Protein AF-A0A3P6GQ29-F1 (afdb_monomer_lite)

Organism: Brassica oleracea (NCBI:txid3712)

Sequence (343 aa):
MLSSRQNGPIQAPEDPETREIVERTAALVGTHGLLMERRLLAVNVNDERYDFLRSREDHPYYDFYRRKVVEHELTPDDEPSGDLLLFTCPPQGITRKEFGALKLTAQFVARYGMSFWRDLIHCVTMNPNPLFEFVKTSDINFSLLLRLVDAYEMALEPYKKSCLHRTNPKETVLEGFFYLVQGEKHSEEVGVQLATIDLHAFVSGLDFIASREVGQLLPPGVLSTQMRSGALPPSDEDDDDDDDDDDDATLEVHHPSPEEHQYYPLTYPQGITPKQLGIIKLTALFLVRYSWGFWVGLHTRLILKPHLPFGFLYSPDRSYHLLFQLAYQCVCGSNACPRSFAA

Foldseek 3Di:
DDPDPDPDPQDQDPDPVLNVLLLVQLLLCLVLHCLSLVQCCVVCVPPVSNVLSVCCPPDSNVVVSVVSNVVNNDDPVPPDVCLQALFAADDPPDALLLSLVLLVLLLCCLQVPPVSLVVVVVVCVVPPDPSVPLSDSPDPCVSSSSLSNVLLNVLLDFDDPVVVPDDPPLPVLLVLLVPLLVDPPPDPDDDPPAQLSQPQSLVQLSSQSSCVVSPHPDRGHGSVVSNPPPDDDPDDDDDDDDDPPPPPVPPPPPDDDPVCVVVVPQDADPPDGSSLLSSLLSVLSCCRHVNPSNVVSVVVVCVVPVPRSVCLVVDPDCSSVVSSQVSNCSSNPNDDGRDPPDD

pLDDT: mean 71.52, std 18.65, range [29.89, 93.38]

InterPro domains:
  IPR000061 SWAP/Surp [PF01805] (19-71)
  IPR000061 SWAP/Surp [PF01805] (102-152)
  IPR000061 SWAP/Surp [PF01805] (277-325)
  IPR000061 SWAP/Surp [PS50128] (21-65)
  IPR000061 SWAP/Surp [PS50128] (101-145)
  IPR000061 SWAP/Surp [PS50128] (279-324)
  IPR000061 SWAP/Surp [SM00648] (19-74)
  IPR000061 SWAP/Surp [SM00648] (99-154)
  IPR035967 SWAP/Surp superfamily [G3DSA:1.10.10.790] (3-75)
  IPR035967 SWAP/Surp superfamily [G3DSA:1.10.10.790] (94-153)
  IPR035967 SWAP/Surp superfamily [G3DSA:1.10.10.790] (272-329)
  IPR035967 SWAP/Surp superfamily [SSF109905] (11-72)
  IPR035967 SWAP/Surp superfamily [SSF109905] (85-152)
  IPR035967 SWAP/Surp superfamily [SSF109905] (260-326)
  IPR045146 Splicing factor 3A subunit 1 [PTHR15316] (76-225)

Secondary structure (DSSP, 8-state):
-------PPP---SSHHHHHHHHHHHHHHHHH-HHHHHHHHHHTTT-GGGHHHH-TTT-TTHHHHHHHHHHHSPPTTSS-SGGG-TTTSPPTT--HHHHHHHHHHHHHHHHHTHHHHHHHHHHHHHS--GGGGGGSTTSTTHHHHHHHHHHHHHHHS---GGGGGS---HHHHHHHHHHHHH-------SS--SSTTTTHHHHHHHHHHHHHHTT--SPPPPHHHHHH--------------------------PPPTTGGGG----PPTT--HHHHHHHHHHHHHHHHHHHHHHHHHHHHHHH-TTSS-GGGG-S-HHHHHHHHHHHHHHH-SS-PPP----

Radius of gyration: 24.23 Å; chains: 1; bounding box: 69×50×70 Å

Structure (mmCIF, N/CA/C/O backbone):
data_AF-A0A3P6GQ29-F1
#
_entry.id   AF-A0A3P6GQ29-F1
#
loop_
_atom_site.group_PDB
_atom_site.id
_atom_site.type_symbol
_atom_site.label_atom_id
_atom_site.label_alt_id
_atom_site.label_comp_id
_atom_site.label_asym_id
_atom_site.label_entity_id
_atom_site.label_seq_id
_atom_site.pdbx_PDB_ins_code
_atom_site.Cartn_x
_atom_site.Cartn_y
_atom_site.Cartn_z
_atom_site.occupancy
_atom_site.B_iso_or_equiv
_atom_site.auth_seq_id
_atom_site.auth_comp_id
_atom_site.auth_asym_id
_atom_site.auth_atom_id
_atom_site.pdbx_PDB_model_num
ATOM 1 N N . MET A 1 1 ? -11.112 -20.388 -31.941 1.00 32.12 1 MET A N 1
ATOM 2 C CA . MET A 1 1 ? -10.133 -20.169 -33.024 1.00 32.12 1 MET A CA 1
ATOM 3 C C . MET A 1 1 ? -8.931 -19.501 -32.385 1.00 32.12 1 MET A C 1
ATOM 5 O O . MET A 1 1 ? -9.032 -18.350 -31.991 1.00 32.12 1 MET A O 1
ATOM 9 N N . LEU A 1 2 ? -7.879 -20.278 -32.122 1.00 35.62 2 LEU A N 1
ATOM 10 C CA . LEU A 1 2 ? -6.634 -19.800 -31.520 1.00 35.62 2 LEU A CA 1
ATOM 11 C C . LEU A 1 2 ? -5.907 -18.965 -32.577 1.00 35.62 2 LEU A C 1
ATOM 13 O O . LEU A 1 2 ? -5.557 -19.504 -33.625 1.00 35.62 2 LEU A O 1
ATOM 17 N N . SER A 1 3 ? -5.744 -17.663 -32.336 1.00 36.19 3 SER A N 1
ATOM 18 C CA . SER A 1 3 ? -4.961 -16.800 -33.221 1.00 36.19 3 SER A CA 1
ATOM 19 C C . SER A 1 3 ? -3.497 -17.218 -33.132 1.00 36.19 3 SER A C 1
ATOM 21 O O . SER A 1 3 ? -2.862 -17.114 -32.082 1.00 36.19 3 SER A O 1
ATOM 23 N N . SER A 1 4 ? -2.997 -17.780 -34.227 1.00 42.28 4 SER A N 1
ATOM 24 C CA . SER A 1 4 ? -1.607 -18.161 -34.415 1.00 42.28 4 SER A CA 1
ATOM 25 C C . SER A 1 4 ? -0.737 -16.904 -34.381 1.00 42.28 4 SER A C 1
ATOM 27 O O . SER A 1 4 ? -0.684 -16.170 -35.366 1.00 42.28 4 SER A O 1
ATOM 29 N N . ARG A 1 5 ? -0.038 -16.650 -33.266 1.00 51.41 5 ARG A N 1
ATOM 30 C CA . ARG A 1 5 ? 1.093 -15.711 -33.268 1.00 51.41 5 ARG A CA 1
ATOM 31 C C . ARG A 1 5 ? 2.112 -16.235 -34.278 1.00 51.41 5 ARG A C 1
ATOM 33 O O . ARG A 1 5 ? 2.649 -17.330 -34.114 1.00 51.41 5 ARG A O 1
ATOM 40 N N . GLN A 1 6 ? 2.300 -15.497 -35.366 1.00 46.38 6 GLN A N 1
ATOM 41 C CA . GLN A 1 6 ? 3.318 -15.793 -36.361 1.00 46.38 6 GLN A CA 1
ATOM 42 C C . GLN A 1 6 ? 4.690 -15.692 -35.685 1.00 46.38 6 GLN A C 1
ATOM 44 O O . GLN A 1 6 ? 5.039 -14.650 -35.142 1.00 46.38 6 GLN A O 1
ATOM 49 N N . ASN A 1 7 ? 5.467 -16.775 -35.734 1.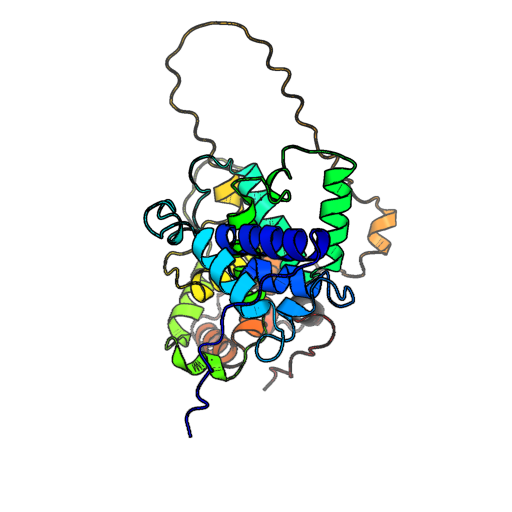00 48.09 7 ASN A N 1
ATOM 50 C CA . ASN A 1 7 ? 6.889 -16.793 -35.386 1.00 48.09 7 ASN A CA 1
ATOM 51 C C . ASN A 1 7 ? 7.692 -16.032 -36.460 1.00 48.09 7 ASN A C 1
ATOM 53 O O . ASN A 1 7 ? 8.431 -16.636 -37.236 1.00 48.09 7 ASN A O 1
ATOM 57 N N . GLY A 1 8 ? 7.492 -14.718 -36.561 1.00 55.88 8 GLY A N 1
ATOM 58 C CA . GLY A 1 8 ? 8.395 -13.827 -37.288 1.00 55.88 8 GLY A CA 1
ATOM 59 C C . GLY A 1 8 ? 9.691 -13.599 -36.496 1.00 55.88 8 GLY A C 1
ATOM 60 O O . GLY A 1 8 ? 9.728 -13.860 -35.289 1.00 55.88 8 GLY A O 1
ATOM 61 N N . PRO A 1 9 ? 10.779 -13.138 -37.139 1.00 66.12 9 PRO A N 1
ATOM 62 C CA . PRO A 1 9 ? 11.973 -12.717 -36.416 1.00 66.12 9 PRO A CA 1
ATOM 63 C C . PRO A 1 9 ? 11.608 -11.580 -35.456 1.00 66.12 9 PRO A C 1
ATOM 65 O O . PRO A 1 9 ? 10.974 -10.607 -35.853 1.00 66.12 9 PRO A O 1
ATOM 68 N N . ILE A 1 10 ? 12.000 -11.716 -34.186 1.00 76.88 10 ILE A N 1
ATOM 69 C CA . ILE A 1 10 ? 11.788 -10.665 -33.186 1.00 76.88 10 ILE A CA 1
ATOM 70 C C . ILE A 1 10 ? 12.516 -9.404 -33.645 1.00 76.88 10 ILE A C 1
ATOM 72 O O . ILE A 1 10 ? 13.741 -9.413 -33.787 1.00 76.88 10 ILE A O 1
ATOM 76 N N . GLN A 1 11 ? 11.756 -8.336 -33.863 1.00 81.38 11 GLN A N 1
ATOM 77 C CA . GLN A 1 11 ? 12.271 -7.072 -34.361 1.00 81.38 11 GLN A CA 1
ATOM 78 C C . GLN A 1 11 ? 12.832 -6.243 -33.203 1.00 81.38 11 GLN A C 1
ATOM 80 O O . GLN A 1 11 ? 12.098 -5.811 -32.316 1.00 81.38 11 GLN A O 1
ATOM 85 N N . ALA A 1 12 ? 14.146 -6.024 -33.215 1.00 85.31 12 ALA A N 1
ATOM 86 C CA . ALA A 1 12 ? 14.779 -5.042 -32.345 1.00 85.31 12 ALA A CA 1
ATOM 87 C C . ALA A 1 12 ? 14.593 -3.631 -32.936 1.00 85.31 12 ALA A C 1
ATOM 89 O O . ALA A 1 12 ? 14.589 -3.501 -34.165 1.00 85.31 12 ALA A O 1
ATOM 90 N N . PRO A 1 13 ? 14.474 -2.580 -32.106 1.00 88.56 13 PRO A N 1
ATOM 91 C CA . PRO A 1 13 ? 14.487 -1.210 -32.605 1.00 88.56 13 PRO A CA 1
ATOM 92 C C . PRO A 1 13 ? 15.807 -0.920 -33.333 1.00 88.56 13 PRO A C 1
ATOM 94 O O . PRO A 1 13 ? 16.884 -1.241 -32.824 1.00 88.56 13 PRO A O 1
ATOM 97 N N . GLU A 1 14 ? 15.720 -0.342 -34.532 1.00 87.19 14 GLU A N 1
ATOM 98 C CA . GLU A 1 14 ? 16.895 0.068 -35.320 1.00 87.19 14 GLU A CA 1
ATOM 99 C C . GLU A 1 14 ? 17.521 1.353 -34.768 1.00 87.19 14 GLU A C 1
ATOM 101 O O . GLU A 1 14 ? 18.740 1.521 -34.799 1.00 87.19 14 GLU A O 1
ATOM 106 N N . ASP A 1 15 ? 16.678 2.235 -34.233 1.00 89.50 15 ASP A N 1
ATOM 107 C CA . ASP A 1 15 ? 17.089 3.463 -33.572 1.00 89.50 15 ASP A CA 1
ATOM 108 C C . ASP A 1 15 ? 17.767 3.157 -32.217 1.00 89.50 15 ASP A C 1
ATOM 110 O O . ASP A 1 15 ? 17.143 2.522 -31.356 1.00 89.50 15 ASP A O 1
ATOM 114 N N . PRO A 1 16 ? 19.025 3.594 -32.000 1.00 89.38 16 PRO A N 1
ATOM 115 C CA . PRO A 1 16 ? 19.763 3.308 -30.773 1.00 89.38 16 PRO A CA 1
ATOM 116 C C . PRO A 1 16 ? 19.099 3.852 -29.505 1.00 89.38 16 PRO A C 1
ATOM 118 O O . PRO A 1 16 ? 19.133 3.174 -28.480 1.00 89.38 16 PRO A O 1
ATOM 121 N N . GLU A 1 17 ? 18.480 5.036 -29.563 1.00 88.56 17 GLU A N 1
ATOM 122 C CA . GLU A 1 17 ? 17.822 5.650 -28.400 1.00 88.56 17 GLU A CA 1
ATOM 123 C C . GLU A 1 17 ? 16.582 4.842 -27.994 1.00 88.56 17 GLU A C 1
ATOM 125 O O . GLU A 1 17 ? 16.424 4.452 -26.837 1.00 88.56 17 GLU A O 1
ATOM 130 N N . THR A 1 18 ? 15.735 4.496 -28.962 1.00 90.00 18 THR A N 1
ATOM 131 C CA . THR A 1 18 ? 14.556 3.649 -28.748 1.00 90.00 18 THR A CA 1
ATOM 132 C C . THR A 1 18 ? 14.952 2.268 -28.235 1.00 90.00 18 THR A C 1
ATOM 134 O O . THR A 1 18 ? 14.321 1.732 -27.322 1.00 90.00 18 THR A O 1
ATOM 137 N N . ARG A 1 19 ? 16.021 1.685 -28.789 1.00 91.69 19 ARG A N 1
ATOM 138 C CA . ARG A 1 19 ? 16.557 0.405 -28.324 1.00 91.69 19 ARG A CA 1
ATOM 139 C C . ARG A 1 19 ? 17.008 0.477 -26.872 1.00 91.69 19 ARG A C 1
ATOM 141 O O . ARG A 1 19 ? 16.646 -0.399 -26.090 1.00 91.69 19 ARG A O 1
ATOM 148 N N . GLU A 1 20 ? 17.753 1.514 -26.516 1.00 93.00 20 GLU A N 1
ATOM 149 C CA . GLU A 1 20 ? 18.223 1.729 -25.154 1.00 93.00 20 GLU A CA 1
ATOM 150 C C . GLU A 1 20 ? 17.057 1.897 -24.171 1.00 93.00 20 GLU A C 1
ATOM 152 O O . GLU A 1 20 ? 17.075 1.305 -23.093 1.00 93.00 20 GLU A O 1
ATOM 157 N N . ILE A 1 21 ? 16.011 2.640 -24.543 1.00 91.75 21 ILE A N 1
ATOM 158 C CA . ILE A 1 21 ? 14.810 2.795 -23.710 1.00 91.75 21 ILE A CA 1
ATOM 159 C C . ILE A 1 21 ? 14.135 1.443 -23.479 1.00 91.75 21 ILE A C 1
ATOM 161 O O . ILE A 1 21 ? 13.800 1.115 -22.338 1.00 91.75 21 ILE A O 1
ATOM 165 N N . VAL A 1 22 ? 13.966 0.636 -24.528 1.00 93.00 22 VAL A N 1
ATOM 166 C CA . VAL A 1 22 ? 13.358 -0.695 -24.413 1.00 93.00 22 VAL A CA 1
ATOM 167 C C . VAL A 1 22 ? 14.208 -1.619 -23.536 1.00 93.00 22 VAL A C 1
ATOM 169 O O . VAL A 1 22 ? 13.662 -2.287 -22.659 1.00 93.00 22 VAL A O 1
ATOM 172 N N . GLU A 1 23 ? 15.530 -1.636 -23.722 1.00 93.12 23 GLU A N 1
ATOM 173 C CA . GLU A 1 23 ? 16.454 -2.476 -22.947 1.00 93.12 23 GLU A CA 1
ATOM 174 C C . GLU A 1 23 ? 16.534 -2.041 -21.473 1.00 93.12 23 GLU A C 1
ATOM 176 O O . GLU A 1 23 ? 16.402 -2.884 -20.587 1.00 93.12 23 GLU A O 1
ATOM 181 N N . ARG A 1 24 ? 16.647 -0.738 -21.173 1.00 90.88 24 ARG A N 1
ATOM 182 C CA . ARG A 1 24 ? 16.627 -0.230 -19.786 1.00 90.88 24 ARG A CA 1
ATOM 183 C C . ARG A 1 24 ? 15.298 -0.511 -19.092 1.00 90.88 24 ARG A C 1
ATOM 185 O O . ARG A 1 24 ? 15.280 -0.898 -17.926 1.00 90.88 24 ARG A O 1
ATOM 192 N N . THR A 1 25 ? 14.184 -0.341 -19.806 1.00 92.19 25 THR A N 1
ATOM 193 C CA . THR A 1 25 ? 12.852 -0.674 -19.281 1.00 92.19 25 THR A CA 1
ATOM 194 C C . THR A 1 25 ? 12.759 -2.169 -18.986 1.00 92.19 25 THR A C 1
ATOM 196 O O . THR A 1 25 ? 12.250 -2.558 -17.938 1.00 92.19 25 THR A O 1
ATOM 199 N N . ALA A 1 26 ? 13.274 -3.015 -19.881 1.00 92.44 26 ALA A N 1
ATOM 200 C CA . ALA A 1 26 ? 13.295 -4.456 -19.680 1.00 92.44 26 ALA A CA 1
ATOM 201 C C . ALA A 1 26 ? 14.143 -4.862 -18.471 1.00 92.44 26 ALA A C 1
ATOM 203 O O . ALA A 1 26 ? 13.698 -5.699 -17.694 1.00 92.44 26 ALA A O 1
ATOM 204 N N . ALA A 1 27 ? 15.301 -4.230 -18.268 1.00 90.00 27 ALA A N 1
ATOM 205 C CA . ALA A 1 27 ? 16.141 -4.466 -17.099 1.00 90.00 27 ALA A CA 1
ATOM 206 C C . ALA A 1 27 ? 15.416 -4.100 -15.795 1.00 90.00 27 ALA A C 1
ATOM 208 O O . ALA A 1 27 ? 15.340 -4.919 -14.887 1.00 90.00 27 ALA A O 1
ATOM 209 N N . LEU A 1 28 ? 14.797 -2.915 -15.723 1.00 87.50 28 LEU A N 1
ATOM 210 C CA . LEU A 1 28 ? 14.035 -2.496 -14.539 1.00 87.50 28 LEU A CA 1
ATOM 211 C C . LEU A 1 28 ? 12.864 -3.439 -14.231 1.00 87.50 28 LEU A C 1
ATOM 213 O O . LEU A 1 28 ? 12.591 -3.724 -13.066 1.00 87.50 28 LEU A O 1
ATOM 217 N N . VAL A 1 29 ? 12.160 -3.916 -15.260 1.00 89.44 29 VAL A N 1
ATOM 218 C CA . VAL A 1 29 ? 11.024 -4.832 -15.086 1.00 89.44 29 VAL A CA 1
ATOM 219 C C . VAL A 1 29 ? 11.473 -6.258 -14.774 1.00 89.44 29 VAL A C 1
ATOM 221 O O . VAL A 1 29 ? 10.807 -6.918 -13.986 1.00 89.44 29 VAL A O 1
ATOM 224 N N . GLY A 1 30 ? 12.598 -6.722 -15.319 1.00 86.06 30 GLY A N 1
ATOM 225 C CA . GLY A 1 30 ? 13.191 -8.009 -14.946 1.00 86.06 30 GLY A CA 1
ATOM 226 C C . GLY A 1 30 ? 13.626 -8.033 -13.479 1.00 86.06 30 GLY A C 1
ATOM 227 O O . GLY A 1 30 ? 13.309 -8.975 -12.761 1.00 86.06 30 GLY A O 1
ATOM 228 N N . THR A 1 31 ? 14.251 -6.951 -13.003 1.00 84.12 31 THR A N 1
ATOM 229 C CA . THR A 1 31 ? 14.734 -6.845 -11.616 1.00 84.12 31 THR A CA 1
ATOM 230 C C . THR A 1 31 ? 13.613 -6.631 -10.596 1.00 84.12 31 THR A C 1
ATOM 232 O O . THR A 1 31 ? 13.643 -7.211 -9.516 1.00 84.12 31 THR A O 1
ATOM 235 N N . HIS A 1 32 ? 12.625 -5.783 -10.900 1.00 81.00 32 HIS A N 1
ATOM 236 C CA . HIS A 1 32 ? 11.594 -5.372 -9.929 1.00 81.00 32 HIS A CA 1
ATOM 237 C C . HIS A 1 32 ? 10.197 -5.945 -10.225 1.00 81.00 32 HIS A C 1
ATOM 239 O O . HIS A 1 32 ? 9.212 -5.605 -9.562 1.00 81.00 32 HIS A O 1
ATOM 245 N N . GLY A 1 33 ? 10.094 -6.804 -11.237 1.00 83.06 33 GLY A N 1
ATOM 246 C CA . GLY A 1 33 ? 8.870 -7.474 -11.653 1.00 83.06 33 GLY A CA 1
ATOM 247 C C . GLY A 1 33 ? 7.862 -6.583 -12.389 1.00 83.06 33 GLY A C 1
ATOM 248 O O . GLY A 1 33 ? 8.041 -5.386 -12.622 1.00 83.06 33 GLY A O 1
ATOM 249 N N . LEU A 1 34 ? 6.716 -7.181 -12.724 1.00 80.31 34 LEU A N 1
ATOM 250 C CA . LEU A 1 34 ? 5.644 -6.547 -13.511 1.00 80.31 34 LEU A CA 1
ATOM 251 C C . LEU A 1 34 ? 4.991 -5.328 -12.831 1.00 80.31 34 LEU A C 1
ATOM 253 O O . LEU A 1 34 ? 4.301 -4.548 -13.492 1.00 80.31 34 LEU A O 1
ATOM 257 N N . LEU A 1 35 ? 5.194 -5.141 -11.522 1.00 75.31 35 LEU A N 1
ATOM 258 C CA . LEU A 1 35 ? 4.748 -3.938 -10.811 1.00 75.31 35 LEU A CA 1
ATOM 259 C C . LEU A 1 35 ? 5.465 -2.690 -11.333 1.00 75.31 35 LEU A C 1
ATOM 261 O O . LEU A 1 35 ? 4.831 -1.651 -11.533 1.00 75.31 35 LEU A O 1
ATOM 265 N N . MET A 1 36 ? 6.760 -2.813 -11.625 1.00 85.00 36 MET A N 1
ATOM 266 C CA . MET A 1 36 ? 7.537 -1.747 -12.245 1.00 85.00 36 MET A CA 1
ATOM 267 C C . MET A 1 36 ? 6.982 -1.389 -13.630 1.00 85.00 36 MET A C 1
ATOM 269 O O . MET A 1 36 ? 6.821 -0.211 -13.939 1.00 85.00 36 MET A O 1
ATOM 273 N N . GLU A 1 37 ? 6.586 -2.384 -14.431 1.00 86.25 37 GLU A N 1
ATOM 274 C CA . GLU A 1 37 ? 6.007 -2.165 -15.766 1.00 86.25 37 GLU A CA 1
ATOM 275 C C . GLU A 1 37 ? 4.744 -1.291 -15.700 1.00 86.25 37 GLU A C 1
ATOM 277 O O . GLU A 1 37 ? 4.608 -0.316 -16.443 1.00 86.25 37 GLU A O 1
ATOM 282 N N . ARG A 1 38 ? 3.832 -1.592 -14.763 1.00 82.50 38 ARG A N 1
ATOM 283 C CA . ARG A 1 38 ? 2.599 -0.811 -14.555 1.00 82.50 38 ARG A CA 1
ATOM 284 C C . ARG A 1 38 ? 2.889 0.632 -14.146 1.00 82.50 38 ARG A C 1
ATOM 286 O O . ARG A 1 38 ? 2.196 1.543 -14.597 1.00 82.50 38 ARG A O 1
ATOM 293 N N . ARG A 1 39 ? 3.901 0.852 -13.303 1.00 78.31 39 ARG A N 1
ATOM 294 C CA . ARG A 1 39 ? 4.284 2.198 -12.850 1.00 78.31 39 ARG A CA 1
ATOM 295 C C . ARG A 1 39 ? 4.955 3.000 -13.956 1.00 78.31 39 ARG A C 1
ATOM 297 O O . ARG A 1 39 ? 4.583 4.152 -14.155 1.00 78.31 39 ARG A O 1
ATOM 304 N N . LEU A 1 40 ? 5.864 2.390 -14.715 1.00 85.06 40 LEU A N 1
ATOM 305 C CA . LEU A 1 40 ? 6.479 3.020 -15.887 1.00 85.06 40 LEU A CA 1
ATOM 306 C C . LEU A 1 40 ? 5.416 3.447 -16.904 1.00 85.06 40 LEU A C 1
ATOM 308 O O . LEU A 1 40 ? 5.461 4.569 -17.398 1.00 85.06 40 LEU A O 1
ATOM 312 N N . LEU A 1 41 ? 4.408 2.604 -17.142 1.00 83.75 41 LEU A N 1
ATOM 313 C CA . LEU A 1 41 ? 3.248 2.946 -17.967 1.00 83.75 41 LEU A CA 1
ATOM 314 C C . LEU A 1 41 ? 2.459 4.150 -17.435 1.00 83.75 41 LEU A C 1
ATOM 316 O O . LEU A 1 41 ? 2.077 5.024 -18.210 1.00 83.75 41 LEU A O 1
ATOM 320 N N . ALA A 1 42 ? 2.209 4.202 -16.124 1.00 78.44 42 ALA A N 1
ATOM 321 C CA . ALA A 1 42 ? 1.444 5.283 -15.505 1.00 78.44 42 ALA A CA 1
ATOM 322 C C . ALA A 1 42 ? 2.190 6.629 -15.522 1.00 78.44 42 ALA A C 1
ATOM 324 O O . ALA A 1 42 ? 1.562 7.671 -15.706 1.00 78.44 42 ALA A O 1
ATOM 325 N N . VAL A 1 43 ? 3.517 6.619 -15.347 1.00 77.81 43 VAL A N 1
ATOM 326 C CA . VAL A 1 43 ? 4.360 7.828 -15.419 1.00 77.81 43 VAL A CA 1
ATOM 327 C C . VAL A 1 43 ? 4.465 8.339 -16.852 1.00 77.81 43 VAL A C 1
ATOM 329 O O . VAL A 1 43 ? 4.355 9.539 -17.092 1.00 77.81 43 VAL A O 1
ATOM 332 N N . ASN A 1 44 ? 4.647 7.425 -17.802 1.00 83.19 44 ASN A N 1
ATOM 333 C CA . ASN A 1 44 ? 4.994 7.744 -19.183 1.00 83.19 44 ASN A CA 1
ATOM 334 C C . ASN A 1 44 ? 3.788 7.651 -20.129 1.00 83.19 44 ASN A C 1
ATOM 336 O O . ASN A 1 44 ? 3.930 7.346 -21.312 1.00 83.19 44 ASN A O 1
ATOM 340 N N . VAL A 1 45 ? 2.581 7.923 -19.620 1.00 80.50 45 VAL A N 1
ATOM 341 C CA . VAL A 1 45 ? 1.324 7.780 -20.379 1.00 80.50 45 VAL A CA 1
ATOM 342 C C . VAL A 1 45 ? 1.292 8.617 -21.664 1.00 80.50 45 VAL A C 1
ATOM 344 O O . VAL A 1 45 ? 0.688 8.196 -22.645 1.00 80.50 45 VAL A O 1
ATOM 347 N N . ASN A 1 46 ? 1.977 9.765 -21.670 1.00 82.62 46 ASN A N 1
ATOM 348 C CA . ASN A 1 46 ? 2.053 10.683 -22.810 1.00 82.62 46 ASN A CA 1
ATOM 349 C C . ASN A 1 46 ? 3.387 10.596 -23.574 1.00 82.62 46 ASN A C 1
ATOM 351 O O . ASN A 1 46 ? 3.612 11.395 -24.478 1.00 82.62 46 ASN A O 1
ATOM 355 N N . ASP A 1 47 ? 4.292 9.692 -23.189 1.00 84.81 47 ASP A N 1
ATOM 356 C CA . ASP A 1 47 ? 5.594 9.539 -23.841 1.00 84.81 47 ASP A CA 1
ATOM 357 C C . ASP A 1 47 ? 5.523 8.394 -24.857 1.00 84.81 47 ASP A C 1
ATOM 359 O O . ASP A 1 47 ? 5.403 7.219 -24.491 1.00 84.81 47 ASP A O 1
ATOM 363 N N . GLU A 1 48 ? 5.578 8.751 -26.140 1.00 86.88 48 GLU A N 1
ATOM 364 C CA . GLU A 1 48 ? 5.492 7.825 -27.277 1.00 86.88 48 GLU A CA 1
ATOM 365 C C . GLU A 1 48 ? 6.610 6.775 -27.264 1.00 86.88 48 GLU A C 1
ATOM 367 O O . GLU A 1 48 ? 6.431 5.654 -27.739 1.00 86.88 48 GLU A O 1
ATOM 372 N N . ARG A 1 49 ? 7.745 7.075 -26.618 1.00 86.69 49 ARG A N 1
ATOM 373 C CA . ARG A 1 49 ? 8.863 6.130 -26.484 1.00 86.69 49 ARG A CA 1
ATOM 374 C C . ARG A 1 49 ? 8.485 4.897 -25.662 1.00 86.69 49 ARG A C 1
ATOM 376 O O . ARG A 1 49 ? 9.157 3.879 -25.768 1.00 86.69 49 ARG A O 1
ATOM 383 N N . TYR A 1 50 ? 7.398 4.964 -24.886 1.00 88.19 50 TYR A N 1
ATOM 384 C CA . TYR A 1 50 ? 6.846 3.860 -24.096 1.00 88.19 50 TYR A CA 1
ATOM 385 C C . TYR A 1 50 ? 5.589 3.225 -24.723 1.00 88.19 50 TYR A C 1
ATOM 387 O O . TYR A 1 50 ? 4.947 2.385 -24.085 1.00 88.19 50 TYR A O 1
ATOM 395 N N . ASP A 1 51 ? 5.233 3.562 -25.971 1.00 88.44 51 ASP A N 1
ATOM 396 C CA . ASP A 1 51 ? 4.088 2.974 -26.693 1.00 88.44 51 ASP A CA 1
ATOM 397 C C . ASP A 1 51 ? 4.158 1.440 -26.751 1.00 88.44 51 ASP A C 1
ATOM 399 O O . ASP A 1 51 ? 3.128 0.760 -26.680 1.00 88.44 51 ASP A O 1
ATOM 403 N N . PHE A 1 52 ? 5.375 0.882 -26.786 1.00 89.94 52 PHE A N 1
ATOM 404 C CA . PHE A 1 52 ? 5.610 -0.563 -26.788 1.00 89.94 52 PHE A CA 1
ATOM 405 C C . PHE A 1 52 ? 5.033 -1.284 -25.566 1.00 89.94 52 PHE A C 1
ATOM 407 O O . PHE A 1 52 ? 4.679 -2.455 -25.673 1.00 89.94 52 PHE A O 1
ATOM 414 N N . LEU A 1 53 ? 4.888 -0.606 -24.424 1.00 87.75 53 LEU A N 1
ATOM 415 C CA . LEU A 1 53 ? 4.260 -1.172 -23.228 1.00 87.75 53 LEU A CA 1
ATOM 416 C C . LEU A 1 53 ? 2.724 -1.125 -23.281 1.00 87.75 53 LEU A C 1
ATOM 418 O O . LEU A 1 53 ? 2.057 -1.939 -22.633 1.00 87.75 53 LEU A O 1
ATOM 422 N N . ARG A 1 54 ? 2.155 -0.167 -24.028 1.00 85.56 54 ARG A N 1
ATOM 423 C CA . ARG A 1 54 ? 0.701 0.044 -24.147 1.00 85.56 54 ARG A CA 1
ATOM 424 C C . ARG A 1 54 ? 0.083 -0.920 -25.154 1.00 85.56 54 ARG A C 1
ATOM 426 O O . ARG A 1 54 ? -0.920 -1.567 -24.856 1.00 85.56 54 ARG A O 1
ATOM 433 N N . SER A 1 55 ? 0.717 -1.060 -26.312 1.00 84.25 55 SER A N 1
ATOM 434 C CA . SER A 1 55 ? 0.206 -1.841 -27.442 1.00 84.25 55 SER A CA 1
ATOM 435 C C . SER A 1 55 ? 0.849 -3.229 -27.496 1.00 84.25 55 SER A C 1
ATOM 437 O O . SER A 1 55 ? 1.536 -3.578 -28.449 1.00 84.25 55 SER A O 1
ATOM 439 N N . ARG A 1 56 ? 0.625 -4.043 -26.454 1.00 83.25 56 ARG A N 1
ATOM 440 C CA . ARG A 1 56 ? 1.277 -5.360 -26.260 1.00 83.25 56 ARG A CA 1
ATOM 441 C C . ARG A 1 56 ? 1.055 -6.371 -27.389 1.00 83.25 56 ARG A C 1
ATOM 443 O O . ARG A 1 56 ? 1.803 -7.337 -27.509 1.00 83.25 56 ARG A O 1
ATOM 450 N N . GLU A 1 57 ? -0.025 -6.220 -28.145 1.00 78.00 57 GLU A N 1
ATOM 451 C CA . GLU A 1 57 ? -0.401 -7.160 -29.207 1.00 78.00 57 GLU A CA 1
ATOM 452 C C . GLU A 1 57 ? 0.032 -6.680 -30.595 1.00 78.00 57 GLU A C 1
ATOM 454 O O . GLU A 1 57 ? 0.309 -7.514 -31.452 1.00 78.00 57 GLU A O 1
ATOM 459 N N . ASP A 1 58 ? 0.168 -5.364 -30.779 1.00 80.88 58 ASP A N 1
ATOM 460 C CA . ASP A 1 58 ? 0.365 -4.743 -32.093 1.00 80.88 58 ASP A CA 1
ATOM 461 C C . ASP A 1 58 ? 1.739 -4.074 -32.254 1.00 80.88 58 ASP A C 1
ATOM 463 O O . ASP A 1 58 ? 2.155 -3.771 -33.372 1.00 80.88 58 ASP A O 1
ATOM 467 N N . HIS A 1 59 ? 2.463 -3.817 -31.158 1.00 86.75 59 HIS A N 1
ATOM 468 C CA . HIS A 1 59 ? 3.715 -3.073 -31.225 1.00 86.75 59 HIS A CA 1
ATOM 469 C C . HIS A 1 59 ? 4.901 -3.968 -31.624 1.00 86.75 59 HIS A C 1
ATOM 471 O O . HIS A 1 59 ? 5.179 -4.952 -30.929 1.00 86.75 59 HIS A O 1
ATOM 477 N N . PRO A 1 60 ? 5.691 -3.594 -32.653 1.00 87.69 60 PRO A N 1
ATOM 478 C CA . PRO A 1 60 ? 6.768 -4.434 -33.191 1.00 87.69 60 PRO A CA 1
ATOM 479 C C . PRO A 1 60 ? 7.864 -4.768 -32.167 1.00 87.69 60 PRO A C 1
ATOM 481 O O . PRO A 1 60 ? 8.512 -5.807 -32.263 1.00 87.69 60 PRO A O 1
ATOM 484 N N . TYR A 1 61 ? 8.061 -3.906 -31.164 1.00 91.12 61 TYR A N 1
ATOM 485 C CA . TYR A 1 61 ? 9.119 -4.064 -30.157 1.00 91.12 61 TYR A CA 1
ATOM 486 C C . TYR A 1 61 ? 8.676 -4.781 -28.875 1.00 91.12 61 TYR A C 1
ATOM 488 O O . TYR A 1 61 ? 9.527 -5.077 -28.038 1.00 91.12 61 TYR A O 1
ATOM 496 N N . TYR A 1 62 ? 7.382 -5.075 -28.682 1.00 90.31 62 TYR A N 1
ATOM 497 C CA . TYR A 1 62 ? 6.918 -5.674 -27.422 1.00 90.31 62 TYR A CA 1
ATOM 498 C C . TYR A 1 62 ? 7.480 -7.087 -27.204 1.00 90.31 62 TYR A C 1
ATOM 500 O O . TYR A 1 62 ? 7.874 -7.435 -26.092 1.00 90.31 62 TYR A O 1
ATOM 508 N N . ASP A 1 63 ? 7.592 -7.892 -28.263 1.00 89.75 63 ASP A N 1
ATOM 509 C CA . ASP A 1 63 ? 8.183 -9.230 -28.159 1.00 89.75 63 ASP A CA 1
ATOM 510 C C . ASP A 1 63 ? 9.709 -9.171 -27.906 1.00 89.75 63 ASP A C 1
ATOM 512 O O . ASP A 1 63 ? 10.252 -10.028 -27.202 1.00 89.75 63 ASP A O 1
ATOM 516 N N . PHE A 1 64 ? 10.404 -8.136 -28.405 1.00 92.06 64 PHE A N 1
ATOM 517 C CA . PHE A 1 64 ? 11.815 -7.872 -28.079 1.00 92.06 64 PHE A CA 1
ATOM 518 C C . PHE A 1 64 ? 11.984 -7.468 -26.613 1.00 92.06 64 PHE A C 1
ATOM 520 O O . PHE A 1 64 ? 12.792 -8.062 -25.900 1.00 92.06 64 PHE A O 1
ATOM 527 N N . TYR A 1 65 ? 11.163 -6.522 -26.154 1.00 93.38 65 TYR A N 1
ATOM 528 C CA . TYR A 1 65 ? 11.069 -6.116 -24.756 1.00 93.38 65 TYR A CA 1
ATOM 529 C C . TYR A 1 65 ? 10.845 -7.320 -23.830 1.00 93.38 65 TYR A C 1
ATOM 531 O O . TYR A 1 65 ? 11.622 -7.546 -22.908 1.00 93.38 65 TYR A O 1
ATOM 539 N N . ARG A 1 66 ? 9.835 -8.151 -24.117 1.00 91.25 66 ARG A N 1
ATOM 540 C CA . ARG A 1 66 ? 9.501 -9.353 -23.336 1.00 91.25 66 ARG A CA 1
ATOM 541 C C . ARG A 1 66 ? 10.662 -10.334 -23.224 1.00 91.25 66 ARG A C 1
ATOM 543 O O . ARG A 1 66 ? 10.884 -10.877 -22.149 1.00 91.25 66 ARG A O 1
ATOM 550 N N . ARG A 1 67 ? 11.400 -10.572 -24.313 1.00 91.69 67 ARG A N 1
ATOM 551 C CA . ARG A 1 67 ? 12.596 -11.425 -24.266 1.00 91.69 67 ARG A CA 1
ATOM 552 C C . ARG A 1 67 ? 13.650 -10.833 -23.334 1.00 91.69 67 ARG A C 1
ATOM 554 O O . ARG A 1 67 ? 14.211 -11.566 -22.532 1.00 91.69 67 ARG A O 1
ATOM 561 N N . LYS A 1 68 ? 13.894 -9.525 -23.430 1.00 91.44 68 LYS A N 1
ATOM 562 C CA . LYS A 1 68 ? 14.861 -8.835 -22.573 1.00 91.44 68 LYS A CA 1
ATOM 563 C C . LYS A 1 68 ? 14.458 -8.862 -21.102 1.00 91.44 68 LYS A C 1
ATOM 565 O O . LYS A 1 68 ? 15.326 -9.038 -20.264 1.00 91.44 68 LYS A O 1
ATOM 570 N N . VAL A 1 69 ? 13.165 -8.759 -20.790 1.00 91.19 69 VAL A N 1
ATOM 571 C CA . VAL A 1 69 ? 12.673 -8.922 -19.413 1.00 91.19 69 VAL A CA 1
ATOM 572 C C . VAL A 1 69 ? 13.088 -10.286 -18.874 1.00 91.19 69 VAL A C 1
ATOM 574 O O . VAL A 1 69 ? 13.727 -10.337 -17.837 1.00 91.19 69 VAL A O 1
ATOM 577 N N . VAL A 1 70 ? 12.845 -11.366 -19.623 1.00 89.19 70 VAL A N 1
ATOM 578 C CA . VAL A 1 70 ? 13.235 -12.732 -19.223 1.00 89.19 70 VAL A CA 1
ATOM 579 C C . VAL A 1 70 ? 14.756 -12.897 -19.088 1.00 89.19 70 VAL A C 1
ATOM 581 O O . VAL A 1 70 ? 15.213 -13.658 -18.247 1.00 89.19 70 VAL A O 1
ATOM 584 N N . GLU A 1 71 ? 15.561 -12.188 -19.889 1.00 88.94 71 GLU A N 1
ATOM 585 C CA . GLU A 1 71 ? 17.028 -12.182 -19.735 1.00 88.94 71 GLU A CA 1
ATOM 586 C C . GLU A 1 71 ? 17.491 -11.511 -18.428 1.00 88.94 71 GLU A C 1
ATOM 588 O O . GLU A 1 71 ? 18.563 -11.841 -17.926 1.00 88.94 71 GLU A O 1
ATOM 593 N N . HIS A 1 72 ? 16.706 -10.566 -17.902 1.00 83.62 72 HIS A N 1
ATOM 594 C CA . HIS A 1 72 ? 16.996 -9.813 -16.680 1.00 83.62 72 HIS A CA 1
ATOM 595 C C . HIS A 1 72 ? 16.208 -10.295 -15.453 1.00 83.62 72 HIS A C 1
ATOM 597 O O . HIS A 1 72 ? 16.484 -9.834 -14.348 1.00 83.62 72 HIS A O 1
ATOM 603 N N . GLU A 1 73 ? 15.234 -11.189 -15.627 1.00 82.19 73 GLU A N 1
ATOM 604 C CA . GLU A 1 73 ? 14.531 -11.842 -14.525 1.00 82.19 73 GLU A CA 1
ATOM 605 C C . GLU A 1 73 ? 15.541 -12.664 -13.721 1.00 82.19 73 GLU A C 1
ATOM 607 O O . GLU A 1 73 ? 16.148 -13.612 -14.223 1.00 82.19 73 GLU A O 1
ATOM 612 N N . LEU A 1 74 ? 15.731 -12.281 -12.459 1.00 64.31 74 LEU A N 1
ATOM 613 C CA . LEU A 1 74 ? 16.514 -13.070 -11.518 1.00 64.31 74 LEU A CA 1
ATOM 614 C C . LEU A 1 74 ? 15.837 -14.436 -11.351 1.00 64.31 74 LEU A C 1
ATOM 616 O O . LEU A 1 74 ? 14.614 -14.528 -11.205 1.00 64.31 74 LEU A O 1
ATOM 620 N N . THR A 1 75 ? 16.619 -15.514 -11.399 1.00 53.97 75 THR A N 1
ATOM 621 C CA . THR A 1 75 ? 16.090 -16.855 -11.152 1.00 53.97 75 THR A CA 1
ATOM 622 C C . THR A 1 75 ? 15.516 -16.934 -9.733 1.00 53.97 75 THR A C 1
ATOM 624 O O . THR A 1 75 ? 16.135 -16.397 -8.815 1.00 53.97 75 THR A O 1
ATOM 627 N N . PRO A 1 76 ? 14.380 -17.630 -9.513 1.00 52.78 76 PRO A N 1
ATOM 628 C CA . PRO A 1 76 ? 13.706 -17.702 -8.209 1.00 52.78 76 PRO A CA 1
ATOM 629 C C . PRO A 1 76 ? 14.568 -18.198 -7.037 1.00 52.78 76 PRO A C 1
ATOM 631 O O . PRO A 1 76 ? 14.149 -18.075 -5.891 1.00 52.78 76 PRO A O 1
ATOM 634 N N . ASP A 1 77 ? 15.737 -18.775 -7.318 1.00 41.34 77 ASP A N 1
ATOM 635 C CA . ASP A 1 77 ? 16.635 -19.366 -6.328 1.00 41.34 77 ASP A CA 1
ATOM 636 C C . ASP A 1 77 ? 17.592 -18.348 -5.661 1.00 41.34 77 ASP A C 1
ATOM 638 O O . ASP A 1 77 ? 18.198 -18.690 -4.647 1.00 41.34 77 ASP A O 1
ATOM 642 N N . ASP A 1 78 ? 17.695 -17.108 -6.169 1.00 46.09 78 ASP A N 1
ATOM 643 C CA . ASP A 1 78 ? 18.549 -16.042 -5.598 1.00 46.09 78 ASP A CA 1
ATOM 644 C C . ASP A 1 78 ? 17.771 -14.960 -4.817 1.00 46.09 78 ASP A C 1
ATOM 646 O O . ASP A 1 78 ? 18.378 -14.109 -4.162 1.00 46.09 78 ASP A O 1
ATOM 650 N N . GLU A 1 79 ? 16.432 -14.980 -4.834 1.00 44.06 79 GLU A N 1
ATOM 651 C CA . GLU A 1 79 ? 15.637 -14.169 -3.902 1.00 44.06 79 GLU A CA 1
ATOM 652 C C . GLU A 1 79 ? 15.749 -14.816 -2.512 1.00 44.06 79 GLU A C 1
ATOM 654 O O . GLU A 1 79 ? 15.308 -15.961 -2.335 1.00 44.06 79 GLU A O 1
ATOM 659 N N . PRO A 1 80 ? 16.303 -14.135 -1.486 1.00 39.59 80 PRO A N 1
ATOM 660 C CA . PRO A 1 80 ? 16.146 -14.629 -0.131 1.00 39.59 80 PRO A CA 1
ATOM 661 C C . PRO A 1 80 ? 14.648 -14.796 0.094 1.00 39.59 80 PRO A C 1
ATOM 663 O O . PRO A 1 80 ? 13.867 -13.910 -0.240 1.00 39.59 80 PRO A O 1
ATOM 666 N N . SER A 1 81 ? 14.248 -15.941 0.643 1.00 41.72 81 SER A N 1
ATOM 667 C CA . SER A 1 81 ? 12.863 -16.349 0.901 1.00 41.72 81 SER A CA 1
ATOM 668 C C . SER A 1 81 ? 12.124 -15.461 1.932 1.00 41.72 81 SER A C 1
ATOM 670 O O . SER A 1 81 ? 11.363 -15.950 2.767 1.00 41.72 81 SER A O 1
ATOM 672 N N . GLY A 1 82 ? 12.331 -14.143 1.888 1.00 44.16 82 GLY A N 1
ATOM 673 C CA . GLY A 1 82 ? 11.681 -13.088 2.658 1.00 44.16 82 GLY A CA 1
ATOM 674 C C . GLY A 1 82 ? 10.213 -12.868 2.287 1.00 44.16 82 GLY A C 1
ATOM 675 O O . GLY A 1 82 ? 9.537 -12.060 2.924 1.00 44.16 82 GLY A O 1
ATOM 676 N N . ASP A 1 83 ? 9.687 -13.638 1.330 1.00 49.88 83 ASP A N 1
ATOM 677 C CA . ASP A 1 83 ? 8.270 -13.684 0.964 1.00 49.88 83 ASP A CA 1
ATOM 678 C C . ASP A 1 83 ? 7.325 -13.908 2.151 1.00 49.88 83 ASP A C 1
ATOM 680 O O . ASP A 1 83 ? 6.185 -13.429 2.136 1.00 49.88 83 ASP A O 1
ATOM 684 N N . LEU A 1 84 ? 7.767 -14.600 3.204 1.00 52.09 84 LEU A N 1
ATOM 685 C CA . LEU A 1 84 ? 6.845 -15.015 4.257 1.00 52.09 84 LEU A CA 1
ATOM 686 C C . LEU A 1 84 ? 6.473 -13.924 5.271 1.00 52.09 84 LEU A C 1
ATOM 688 O O . LEU A 1 84 ? 5.521 -14.148 6.016 1.00 52.09 84 LEU A O 1
ATOM 692 N N . LEU A 1 85 ? 7.161 -12.774 5.321 1.00 63.38 85 LEU A N 1
ATOM 693 C CA . LEU A 1 85 ? 7.096 -11.878 6.491 1.00 63.38 85 LEU A CA 1
ATOM 694 C C . LEU A 1 85 ? 7.095 -10.365 6.186 1.00 63.38 85 LEU A C 1
ATOM 696 O O . LEU A 1 85 ? 7.468 -9.569 7.048 1.00 63.38 85 LEU A O 1
ATOM 700 N N . LEU A 1 86 ? 6.599 -9.955 5.009 1.00 71.38 86 LEU A N 1
ATOM 701 C CA . LEU A 1 86 ? 6.489 -8.547 4.558 1.00 71.38 86 LEU A CA 1
ATOM 702 C C . LEU A 1 86 ? 5.951 -7.568 5.622 1.00 71.38 86 LEU A C 1
ATOM 704 O O . LEU A 1 86 ? 6.288 -6.389 5.596 1.00 71.38 86 LEU A O 1
ATOM 708 N N . PHE A 1 87 ? 5.113 -8.041 6.550 1.00 70.88 87 PHE A N 1
ATOM 709 C CA . PHE A 1 87 ? 4.486 -7.210 7.579 1.00 70.88 87 PHE A CA 1
ATOM 710 C C . PHE A 1 87 ? 4.848 -7.579 9.025 1.00 70.88 87 PHE A C 1
ATOM 712 O O . PHE A 1 87 ? 4.413 -6.881 9.945 1.00 70.88 87 PHE A O 1
ATOM 719 N N . THR A 1 88 ? 5.621 -8.641 9.275 1.00 63.06 88 THR A N 1
ATOM 720 C CA . THR A 1 88 ? 5.857 -9.135 10.646 1.00 63.06 88 THR A CA 1
ATOM 721 C C . THR A 1 88 ? 7.151 -8.603 11.258 1.00 63.06 88 THR A C 1
ATOM 723 O O . THR A 1 88 ? 7.123 -8.159 12.408 1.00 63.06 88 THR A O 1
ATOM 726 N N . CYS A 1 89 ? 8.259 -8.575 10.510 1.00 63.62 89 CYS A N 1
ATOM 727 C CA . CYS A 1 89 ? 9.569 -8.105 10.977 1.00 63.62 89 CYS A CA 1
ATOM 728 C C . CYS A 1 89 ? 10.356 -7.447 9.831 1.00 63.62 89 CYS A C 1
ATOM 730 O O . CYS A 1 89 ? 10.136 -7.820 8.678 1.00 63.62 89 CYS A O 1
ATOM 732 N N . PRO A 1 90 ? 11.285 -6.515 10.126 1.00 66.12 90 PRO A N 1
ATOM 733 C CA . PRO A 1 90 ? 12.230 -6.039 9.125 1.00 66.12 90 PRO A CA 1
ATOM 734 C C . PRO A 1 90 ? 13.000 -7.223 8.514 1.00 66.12 90 PRO A C 1
ATOM 736 O O . PRO A 1 90 ? 13.453 -8.095 9.265 1.00 66.12 90 PRO A O 1
ATOM 739 N N . PRO A 1 91 ? 13.153 -7.275 7.181 1.00 72.00 91 PRO A N 1
ATOM 740 C CA . PRO A 1 91 ? 14.108 -8.162 6.529 1.00 72.00 91 PRO A CA 1
ATOM 741 C C . PRO A 1 91 ? 15.530 -7.983 7.078 1.00 72.00 91 PRO A C 1
ATOM 743 O O . PRO A 1 91 ? 15.878 -6.927 7.611 1.00 72.00 91 PRO A O 1
ATOM 746 N N . GLN A 1 92 ? 16.361 -9.021 6.948 1.00 66.12 92 GLN A N 1
ATOM 747 C CA . GLN A 1 92 ? 17.765 -8.958 7.363 1.00 66.12 92 GLN A CA 1
ATOM 748 C C . GLN A 1 92 ? 18.476 -7.799 6.646 1.00 66.12 92 GLN A C 1
ATOM 750 O O . GLN A 1 92 ? 18.351 -7.660 5.434 1.00 66.12 92 GLN A O 1
ATOM 755 N N . GLY A 1 93 ? 19.211 -6.978 7.400 1.00 72.19 93 GLY A N 1
ATOM 756 C CA . GLY A 1 93 ? 19.943 -5.826 6.860 1.00 72.19 93 GLY A CA 1
ATOM 757 C C . GLY A 1 93 ? 19.152 -4.515 6.785 1.00 72.19 93 GLY A C 1
ATOM 758 O O . GLY A 1 93 ? 19.713 -3.530 6.327 1.00 72.19 93 GLY A O 1
ATOM 759 N N . ILE A 1 94 ? 17.897 -4.474 7.255 1.00 81.00 94 ILE A N 1
ATOM 760 C CA . ILE A 1 94 ? 17.103 -3.236 7.338 1.00 81.00 94 ILE A CA 1
ATOM 761 C C . ILE A 1 94 ? 16.849 -2.887 8.802 1.00 81.00 94 ILE A C 1
ATOM 763 O O . ILE A 1 94 ? 16.367 -3.712 9.587 1.00 81.00 94 ILE A O 1
ATOM 767 N N . THR A 1 95 ? 17.127 -1.643 9.183 1.00 83.06 95 THR A N 1
ATOM 768 C CA . THR A 1 95 ? 16.799 -1.158 10.522 1.00 83.06 95 THR A CA 1
ATOM 769 C C . THR A 1 95 ? 15.290 -0.998 10.693 1.00 83.06 95 THR A C 1
ATOM 771 O O . THR A 1 95 ? 14.497 -0.846 9.762 1.00 83.06 95 THR A O 1
ATOM 774 N N . ARG A 1 96 ? 14.847 -0.972 11.944 1.00 77.06 96 ARG A N 1
ATOM 775 C CA . ARG A 1 96 ? 13.432 -0.781 12.280 1.00 77.06 96 ARG A CA 1
ATOM 776 C C . ARG A 1 96 ? 12.905 0.600 11.875 1.00 77.06 96 ARG A C 1
ATOM 778 O O . ARG A 1 96 ? 11.743 0.710 11.484 1.00 77.06 96 ARG A O 1
ATOM 785 N N . LYS A 1 97 ? 13.753 1.636 11.967 1.00 80.31 97 LYS A N 1
ATOM 786 C CA . LYS A 1 97 ? 13.449 3.020 11.558 1.00 80.31 97 LYS A CA 1
ATOM 787 C C . LYS A 1 97 ? 13.231 3.079 10.043 1.00 80.31 97 LYS A C 1
ATOM 789 O O . LYS A 1 97 ? 12.188 3.563 9.609 1.00 80.31 97 LYS A O 1
ATOM 794 N N . GLU A 1 98 ? 14.137 2.492 9.261 1.00 85.19 98 GLU A N 1
ATOM 795 C CA . GLU A 1 98 ? 14.020 2.389 7.797 1.00 85.19 98 GLU A CA 1
ATOM 796 C C . GLU A 1 98 ? 12.799 1.572 7.376 1.00 85.19 98 GLU A C 1
ATOM 798 O O . GLU A 1 98 ? 12.037 1.996 6.513 1.00 85.19 98 GLU A O 1
ATOM 803 N N . PHE A 1 99 ? 12.539 0.438 8.030 1.00 84.25 99 PHE A N 1
ATOM 804 C CA . PHE A 1 99 ? 11.363 -0.379 7.735 1.00 84.25 99 PHE A CA 1
ATOM 805 C C . PHE A 1 99 ? 10.044 0.349 8.048 1.00 84.25 99 PHE A C 1
ATOM 807 O O . PHE A 1 99 ? 9.071 0.254 7.295 1.00 84.25 99 PHE A O 1
ATOM 814 N N . GLY A 1 100 ? 10.008 1.131 9.132 1.00 83.31 100 GLY A N 1
ATOM 815 C CA . GLY A 1 100 ? 8.889 2.022 9.436 1.00 83.31 100 GLY A CA 1
ATOM 816 C C . GLY A 1 100 ? 8.695 3.103 8.367 1.00 83.31 100 GLY A C 1
ATOM 817 O O . GLY A 1 100 ? 7.567 3.322 7.917 1.00 83.31 100 GLY A O 1
ATOM 818 N N . ALA A 1 101 ? 9.785 3.733 7.917 1.00 87.06 101 ALA A N 1
ATOM 819 C CA . ALA A 1 101 ? 9.771 4.727 6.844 1.00 87.06 101 ALA A CA 1
ATOM 820 C C . ALA A 1 101 ? 9.321 4.126 5.500 1.00 87.06 101 ALA A C 1
ATOM 822 O O . ALA A 1 101 ? 8.513 4.743 4.804 1.00 87.06 101 ALA A O 1
ATOM 823 N N . LEU A 1 102 ? 9.751 2.904 5.172 1.00 89.94 102 LEU A N 1
ATOM 824 C CA . LEU A 1 102 ? 9.305 2.130 4.009 1.00 89.94 102 LEU A CA 1
ATOM 825 C C . LEU A 1 102 ? 7.790 1.917 4.027 1.00 89.94 102 LEU A C 1
ATOM 827 O O . LEU A 1 102 ? 7.104 2.275 3.070 1.00 89.94 102 LEU A O 1
ATOM 831 N N . LYS A 1 103 ? 7.250 1.382 5.130 1.00 87.75 103 LYS A N 1
ATOM 832 C CA . LYS A 1 103 ? 5.807 1.132 5.281 1.00 87.75 103 LYS A CA 1
ATOM 833 C C . LYS A 1 103 ? 4.997 2.420 5.191 1.00 87.75 103 LYS A C 1
ATOM 835 O O . LYS A 1 103 ? 3.985 2.453 4.494 1.00 87.75 103 LYS A O 1
ATOM 840 N N . LEU A 1 104 ? 5.444 3.486 5.854 1.00 88.44 104 LEU A N 1
ATOM 841 C CA . LEU A 1 104 ? 4.763 4.779 5.811 1.00 88.44 104 LEU A CA 1
ATOM 842 C C . LEU A 1 104 ? 4.790 5.376 4.400 1.00 88.44 104 LEU A C 1
ATOM 844 O O . LEU A 1 104 ? 3.750 5.783 3.886 1.00 88.44 104 LEU A O 1
ATOM 848 N N . THR A 1 105 ? 5.950 5.358 3.744 1.00 92.19 105 THR A N 1
ATOM 849 C CA . THR A 1 105 ? 6.093 5.807 2.355 1.00 92.19 105 THR A CA 1
ATOM 850 C C . THR A 1 105 ? 5.155 5.022 1.448 1.00 92.19 105 THR A C 1
ATOM 852 O O . THR A 1 105 ? 4.390 5.614 0.689 1.00 92.19 105 THR A O 1
ATOM 855 N N . ALA A 1 106 ? 5.129 3.696 1.587 1.00 91.81 106 ALA A N 1
ATOM 856 C CA . ALA A 1 106 ? 4.275 2.834 0.790 1.00 91.81 106 ALA A CA 1
ATOM 857 C C . ALA A 1 106 ? 2.781 3.158 0.954 1.00 91.81 106 ALA A C 1
ATOM 859 O O . ALA A 1 106 ? 2.055 3.214 -0.037 1.00 91.81 106 ALA A O 1
ATOM 860 N N . GLN A 1 107 ? 2.325 3.439 2.179 1.00 88.75 107 GLN A N 1
ATOM 861 C CA . GLN A 1 107 ? 0.941 3.843 2.450 1.00 88.75 107 GLN A CA 1
ATOM 862 C C . GLN A 1 107 ? 0.578 5.173 1.781 1.00 88.75 107 GLN A C 1
ATOM 864 O O . GLN A 1 107 ? -0.506 5.298 1.208 1.00 88.75 107 GLN A O 1
ATOM 869 N N . PHE A 1 108 ? 1.469 6.168 1.824 1.00 89.88 108 PHE A N 1
ATOM 870 C CA . PHE A 1 108 ? 1.235 7.454 1.161 1.00 89.88 108 PHE A CA 1
ATOM 871 C C . PHE A 1 108 ? 1.172 7.297 -0.356 1.00 89.88 108 PHE A C 1
ATOM 873 O O . PHE A 1 108 ? 0.275 7.842 -0.998 1.00 89.88 108 PHE A O 1
ATOM 880 N N . VAL A 1 109 ? 2.075 6.505 -0.929 1.00 89.75 109 VAL A N 1
ATOM 881 C CA . VAL A 1 109 ? 2.094 6.231 -2.368 1.00 89.75 109 VAL A CA 1
ATOM 882 C C . VAL A 1 109 ? 0.840 5.467 -2.785 1.00 89.75 109 VAL A C 1
ATOM 884 O O . VAL A 1 109 ? 0.213 5.849 -3.767 1.00 89.75 109 VAL A O 1
ATOM 887 N N . ALA A 1 110 ? 0.408 4.471 -2.010 1.00 87.62 110 ALA A N 1
ATOM 888 C CA . ALA A 1 110 ? -0.837 3.749 -2.262 1.00 87.62 110 ALA A CA 1
ATOM 889 C C . ALA A 1 110 ? -2.070 4.670 -2.195 1.00 87.62 110 ALA A C 1
ATOM 891 O O . ALA A 1 110 ? -3.021 4.515 -2.959 1.00 87.62 110 ALA A O 1
ATOM 892 N N . ARG A 1 111 ? -2.065 5.658 -1.289 1.00 85.31 111 ARG A N 1
ATOM 893 C CA . ARG A 1 111 ? -3.211 6.550 -1.059 1.00 85.31 111 ARG A CA 1
ATOM 894 C C . ARG A 1 111 ? -3.295 7.735 -2.023 1.00 85.31 111 ARG A C 1
ATOM 896 O O . ARG A 1 111 ? -4.408 8.152 -2.361 1.00 85.31 111 ARG A O 1
ATOM 903 N N . TYR A 1 112 ? -2.159 8.323 -2.384 1.00 85.69 112 TYR A N 1
ATOM 904 C CA . TYR A 1 112 ? -2.073 9.545 -3.194 1.00 85.69 112 TYR A CA 1
ATOM 905 C C . TYR A 1 112 ? -1.578 9.284 -4.620 1.00 85.69 112 TYR A C 1
ATOM 907 O O . TYR A 1 112 ? -1.729 10.141 -5.489 1.00 85.69 112 TYR A O 1
ATOM 915 N N . GLY A 1 113 ? -1.048 8.092 -4.885 1.00 84.69 113 GLY A N 1
ATOM 916 C CA . GLY A 1 113 ? -0.643 7.647 -6.208 1.00 84.69 113 GLY A CA 1
ATOM 917 C C . GLY A 1 113 ? 0.618 8.333 -6.729 1.00 84.69 113 GLY A C 1
ATOM 918 O O . GLY A 1 113 ? 1.497 8.779 -5.988 1.00 84.69 113 GLY A O 1
ATOM 919 N N . MET A 1 114 ? 0.706 8.400 -8.057 1.00 81.81 114 MET A N 1
ATOM 920 C CA . MET A 1 114 ? 1.928 8.786 -8.763 1.00 81.81 114 MET A CA 1
ATOM 921 C C . MET A 1 114 ? 2.303 10.265 -8.635 1.00 81.81 114 MET A C 1
ATOM 923 O O . MET A 1 114 ? 3.471 10.600 -8.825 1.00 81.81 114 MET A O 1
ATOM 927 N N . SER A 1 115 ? 1.354 11.147 -8.303 1.00 84.06 115 SER A N 1
ATOM 928 C CA . SER A 1 115 ? 1.660 12.554 -8.017 1.00 84.06 115 SER A CA 1
ATOM 929 C C . SER A 1 115 ? 2.581 12.663 -6.804 1.00 84.06 115 SER A C 1
ATOM 931 O O . SER A 1 115 ? 3.671 13.210 -6.923 1.00 84.06 115 SER A O 1
ATOM 933 N N . PHE A 1 116 ? 2.190 12.042 -5.688 1.00 90.19 116 PHE A N 1
ATOM 934 C CA . PHE A 1 116 ? 3.006 11.990 -4.478 1.00 90.19 116 PHE A CA 1
ATOM 935 C C . PHE A 1 116 ? 4.350 11.299 -4.727 1.00 90.19 116 PHE A C 1
ATOM 937 O O . PHE A 1 116 ? 5.380 11.804 -4.300 1.00 90.19 116 PHE A O 1
ATOM 944 N N . TRP A 1 117 ? 4.359 10.179 -5.458 1.00 88.25 117 TRP A N 1
ATOM 945 C CA . TRP A 1 117 ? 5.598 9.469 -5.801 1.00 88.25 117 TRP A CA 1
ATOM 946 C C . TRP A 1 117 ? 6.611 10.358 -6.536 1.00 88.25 117 TRP A C 1
ATOM 948 O O . TRP A 1 117 ? 7.791 10.368 -6.191 1.00 88.25 117 TRP A O 1
ATOM 958 N N . ARG A 1 118 ? 6.159 11.122 -7.539 1.00 85.31 118 ARG A N 1
ATOM 959 C CA . ARG A 1 118 ? 7.023 12.034 -8.302 1.00 85.31 118 ARG A CA 1
ATOM 960 C C . ARG A 1 118 ? 7.590 13.139 -7.415 1.00 85.31 118 ARG A C 1
ATOM 962 O O . ARG A 1 118 ? 8.781 13.429 -7.504 1.00 85.31 118 ARG A O 1
ATOM 969 N N . ASP A 1 119 ? 6.747 13.728 -6.574 1.00 89.81 119 ASP A N 1
ATOM 970 C CA . ASP A 1 119 ? 7.154 14.806 -5.677 1.00 89.81 119 ASP A CA 1
ATOM 971 C C . ASP A 1 119 ? 8.140 14.281 -4.615 1.00 89.81 119 ASP A C 1
ATOM 973 O O . ASP A 1 119 ? 9.157 14.920 -4.359 1.00 89.81 119 ASP A O 1
ATOM 977 N N . LEU A 1 120 ? 7.922 13.067 -4.090 1.00 90.62 120 LEU A N 1
ATOM 978 C CA . LEU A 1 120 ? 8.847 12.381 -3.185 1.00 90.62 120 LEU A CA 1
ATOM 979 C C . LEU A 1 120 ? 10.215 12.137 -3.835 1.00 90.62 120 LEU A C 1
ATOM 981 O O . LEU A 1 120 ? 11.233 12.494 -3.245 1.00 90.62 120 LEU A O 1
ATOM 985 N N . ILE A 1 121 ? 10.255 11.568 -5.048 1.00 88.25 121 ILE A N 1
ATOM 986 C CA . ILE A 1 121 ? 11.515 11.358 -5.784 1.00 88.25 121 ILE A CA 1
ATOM 987 C C . ILE A 1 121 ? 12.249 12.684 -5.963 1.00 88.25 121 ILE A C 1
ATOM 989 O O . ILE A 1 121 ? 13.454 12.758 -5.723 1.00 88.25 121 ILE A O 1
ATOM 993 N N . HIS A 1 122 ? 11.535 13.734 -6.375 1.00 87.75 122 HIS A N 1
ATOM 994 C CA . HIS A 1 122 ? 12.122 15.055 -6.553 1.00 87.75 122 HIS A CA 1
ATOM 995 C C . HIS A 1 122 ? 12.712 15.586 -5.237 1.00 87.75 122 HIS A C 1
ATOM 997 O O . HIS A 1 122 ? 13.860 16.026 -5.220 1.00 87.75 122 HIS A O 1
ATOM 1003 N N . CYS A 1 123 ? 11.975 15.492 -4.127 1.00 89.38 123 CYS A N 1
ATOM 1004 C CA . CYS A 1 123 ? 12.446 15.901 -2.804 1.00 89.38 123 CYS A CA 1
ATOM 1005 C C . CYS A 1 123 ? 13.712 15.150 -2.370 1.00 89.38 123 CYS A C 1
ATOM 1007 O O . CYS A 1 123 ? 14.680 15.797 -1.981 1.00 89.38 123 CYS A O 1
ATOM 1009 N N . VAL A 1 124 ? 13.731 13.817 -2.478 1.00 89.31 124 VAL A N 1
ATOM 1010 C CA . VAL A 1 124 ? 14.884 12.980 -2.089 1.00 89.31 124 VAL A CA 1
ATOM 1011 C C . VAL A 1 124 ? 16.089 13.216 -3.005 1.00 89.31 124 VAL A C 1
ATOM 1013 O O . VAL A 1 124 ? 17.229 13.156 -2.559 1.00 89.31 124 VAL A O 1
ATOM 1016 N N . THR A 1 125 ? 15.856 13.517 -4.285 1.00 86.81 125 THR A N 1
ATOM 1017 C CA . THR A 1 125 ? 16.933 13.834 -5.238 1.00 86.81 125 THR A CA 1
ATOM 1018 C C . THR A 1 125 ? 17.580 15.181 -4.923 1.00 86.81 125 THR A C 1
ATOM 1020 O O . THR A 1 125 ? 18.799 15.306 -4.992 1.00 86.81 125 THR A O 1
ATOM 1023 N N . MET A 1 126 ? 16.772 16.191 -4.588 1.00 89.75 126 MET A N 1
ATOM 1024 C CA . MET A 1 126 ? 17.263 17.545 -4.304 1.00 89.75 126 MET A CA 1
ATOM 1025 C C . MET A 1 126 ? 17.868 17.669 -2.904 1.00 89.75 126 MET A C 1
ATOM 1027 O O . MET A 1 126 ? 18.811 18.431 -2.722 1.00 89.75 126 MET A O 1
ATOM 1031 N N . ASN A 1 127 ? 17.347 16.911 -1.937 1.00 88.00 127 ASN A N 1
ATOM 1032 C CA . ASN A 1 127 ? 17.825 16.870 -0.559 1.00 88.00 127 ASN A CA 1
ATOM 1033 C C . ASN A 1 127 ? 18.058 15.405 -0.153 1.00 88.00 127 ASN A C 1
ATOM 1035 O O . ASN A 1 127 ? 17.157 14.778 0.416 1.00 88.00 127 ASN A O 1
ATOM 1039 N N . PRO A 1 128 ? 19.237 14.839 -0.474 1.00 87.25 128 PRO A N 1
ATOM 1040 C CA . PRO A 1 128 ? 19.544 13.448 -0.175 1.00 87.25 128 PRO A CA 1
ATOM 1041 C C . PRO A 1 128 ? 19.470 13.185 1.328 1.00 87.25 128 PRO A C 1
ATOM 1043 O O . PRO A 1 128 ? 20.127 13.858 2.117 1.00 87.25 128 PRO A O 1
ATOM 1046 N N . ASN A 1 129 ? 18.682 12.185 1.713 1.00 86.75 129 ASN A N 1
ATOM 1047 C CA . ASN A 1 129 ? 18.601 11.694 3.081 1.00 86.75 129 ASN A CA 1
ATOM 1048 C C . ASN A 1 129 ? 18.734 10.162 3.047 1.00 86.75 129 ASN A C 1
ATOM 1050 O O . ASN A 1 129 ? 17.907 9.526 2.382 1.00 86.75 129 ASN A O 1
ATOM 1054 N N . PRO A 1 130 ? 19.721 9.570 3.749 1.00 87.38 130 PRO A N 1
ATOM 1055 C CA . PRO A 1 130 ? 19.931 8.120 3.780 1.00 87.38 130 PRO A CA 1
ATOM 1056 C C . PRO A 1 130 ? 18.683 7.327 4.187 1.00 87.38 130 PRO A C 1
ATOM 1058 O O . PRO A 1 130 ? 18.433 6.249 3.659 1.00 87.38 130 PRO A O 1
ATOM 1061 N N . LEU A 1 131 ? 17.816 7.893 5.039 1.00 87.88 131 LEU A N 1
ATOM 1062 C CA . LEU A 1 131 ? 16.567 7.248 5.456 1.00 87.88 131 LEU A CA 1
ATOM 1063 C C . LEU A 1 131 ? 15.625 6.947 4.279 1.00 87.88 131 LEU A C 1
ATOM 1065 O O . LEU A 1 131 ? 14.786 6.063 4.396 1.00 87.88 131 LEU A O 1
ATOM 1069 N N . PHE A 1 132 ? 15.741 7.677 3.165 1.00 90.31 132 PHE A N 1
ATOM 1070 C CA . PHE A 1 132 ? 14.916 7.517 1.965 1.00 90.31 132 PHE A CA 1
ATOM 1071 C C . PHE A 1 132 ? 15.709 6.987 0.758 1.00 90.31 132 PHE A C 1
ATOM 1073 O O . PHE A 1 132 ? 15.223 7.065 -0.374 1.00 90.31 132 PHE A O 1
ATOM 1080 N N . GLU A 1 133 ? 16.906 6.424 0.972 1.00 89.81 133 GLU A N 1
ATOM 1081 C CA . GLU A 1 133 ? 17.733 5.795 -0.075 1.00 89.81 133 GLU A CA 1
ATOM 1082 C C . GLU A 1 133 ? 16.924 4.768 -0.888 1.00 89.81 133 GLU A C 1
ATOM 1084 O O . GLU A 1 133 ? 16.996 4.748 -2.118 1.00 89.81 133 GLU A O 1
ATOM 1089 N N . PHE A 1 134 ? 16.040 4.028 -0.208 1.00 90.56 134 PHE A N 1
ATOM 1090 C CA . PHE A 1 134 ? 15.144 3.014 -0.768 1.00 90.56 134 PHE A CA 1
ATOM 1091 C C . PHE A 1 134 ? 14.194 3.505 -1.873 1.00 90.56 134 PHE A C 1
ATOM 1093 O O . PHE A 1 134 ? 13.552 2.693 -2.536 1.00 90.56 134 PHE A O 1
ATOM 1100 N N . VAL A 1 135 ? 14.027 4.822 -2.052 1.00 89.75 135 VAL A N 1
ATOM 1101 C CA . VAL A 1 135 ? 13.214 5.405 -3.136 1.00 89.75 135 VAL A CA 1
ATOM 1102 C C . VAL A 1 135 ? 13.947 5.316 -4.481 1.00 89.75 135 VAL A C 1
ATOM 1104 O O . VAL A 1 135 ? 13.314 5.346 -5.540 1.00 89.75 135 VAL A O 1
ATOM 1107 N N . LYS A 1 136 ? 15.278 5.188 -4.466 1.00 87.19 136 LYS A N 1
ATOM 1108 C CA . LYS A 1 136 ? 16.097 5.038 -5.670 1.00 87.19 136 LYS A CA 1
ATOM 1109 C C . LYS A 1 136 ? 15.966 3.617 -6.210 1.00 87.19 136 LYS A C 1
ATOM 1111 O O . LYS A 1 136 ? 16.117 2.654 -5.472 1.00 87.19 136 LYS A O 1
ATOM 1116 N N . THR A 1 137 ? 15.795 3.474 -7.524 1.00 84.88 137 THR A N 1
ATOM 1117 C CA . THR A 1 137 ? 15.695 2.155 -8.184 1.00 84.88 137 THR A CA 1
ATOM 1118 C C . THR A 1 137 ? 16.960 1.303 -8.053 1.00 84.88 137 THR A C 1
ATOM 1120 O O . THR A 1 137 ? 16.917 0.107 -8.300 1.00 84.88 137 THR A O 1
ATOM 1123 N N . SER A 1 138 ? 18.098 1.915 -7.717 1.00 82.88 138 SER A N 1
ATOM 1124 C CA . SER A 1 138 ? 19.365 1.223 -7.471 1.00 82.88 138 SER A CA 1
ATOM 1125 C C . SER A 1 138 ? 19.459 0.590 -6.082 1.00 82.88 138 SER A C 1
ATOM 1127 O O . SER A 1 138 ? 20.375 -0.193 -5.851 1.00 82.88 138 SER A O 1
ATOM 1129 N N . ASP A 1 139 ? 18.577 0.964 -5.154 1.00 86.19 139 ASP A N 1
ATOM 1130 C CA . ASP A 1 139 ? 18.604 0.456 -3.787 1.00 86.19 139 ASP A CA 1
ATOM 1131 C C . ASP A 1 139 ? 17.991 -0.948 -3.698 1.00 86.19 139 ASP A C 1
ATOM 1133 O O . ASP A 1 139 ? 16.985 -1.255 -4.344 1.00 86.19 139 ASP A O 1
ATOM 1137 N N . ILE A 1 140 ? 18.571 -1.797 -2.851 1.00 83.38 140 ILE A N 1
ATOM 1138 C CA . ILE A 1 140 ? 18.115 -3.180 -2.649 1.00 83.38 140 ILE A CA 1
ATOM 1139 C C . ILE A 1 140 ? 16.689 -3.253 -2.076 1.00 83.38 140 ILE A C 1
ATOM 1141 O O . ILE A 1 140 ? 15.947 -4.192 -2.364 1.00 83.38 140 ILE A O 1
ATOM 1145 N N . ASN A 1 141 ? 16.266 -2.243 -1.311 1.00 86.94 141 ASN A N 1
ATOM 1146 C CA . ASN A 1 141 ? 14.951 -2.183 -0.675 1.00 86.94 141 ASN A CA 1
ATOM 1147 C C . ASN A 1 141 ? 13.885 -1.574 -1.586 1.00 86.94 141 ASN A C 1
ATOM 1149 O O . ASN A 1 141 ? 12.706 -1.540 -1.227 1.00 86.94 141 ASN A O 1
ATOM 1153 N N . PHE A 1 142 ? 14.256 -1.122 -2.782 1.00 88.00 142 PHE A N 1
ATOM 1154 C CA . PHE A 1 142 ? 13.303 -0.563 -3.727 1.00 88.00 142 PHE A CA 1
ATOM 1155 C C . PHE A 1 142 ? 12.248 -1.598 -4.157 1.00 88.00 142 PHE A C 1
ATOM 1157 O O . PHE A 1 142 ? 11.050 -1.299 -4.196 1.00 88.00 142 PHE A O 1
ATOM 1164 N N . SER A 1 143 ? 12.658 -2.851 -4.388 1.00 84.69 143 SER A N 1
ATOM 1165 C CA . SER A 1 143 ? 11.727 -3.962 -4.645 1.00 84.69 143 SER A CA 1
ATOM 1166 C C . SER A 1 143 ? 10.761 -4.173 -3.474 1.00 84.69 143 SER A C 1
ATOM 1168 O O . SER A 1 143 ? 9.558 -4.346 -3.678 1.00 84.69 143 SER A O 1
ATOM 1170 N N . LEU A 1 144 ? 11.266 -4.099 -2.238 1.00 86.62 144 LEU A N 1
ATOM 1171 C CA . LEU A 1 144 ? 10.456 -4.211 -1.025 1.00 86.62 144 LEU A CA 1
ATOM 1172 C C . LEU A 1 144 ? 9.426 -3.076 -0.924 1.00 86.62 144 LEU A C 1
ATOM 1174 O O . LEU A 1 144 ? 8.257 -3.338 -0.633 1.00 86.62 144 LEU A O 1
ATOM 1178 N N . LEU A 1 145 ? 9.825 -1.836 -1.222 1.00 90.44 145 LEU A N 1
ATOM 1179 C CA . LEU A 1 145 ? 8.917 -0.692 -1.281 1.00 90.44 145 LEU A CA 1
ATOM 1180 C C . LEU A 1 145 ? 7.789 -0.935 -2.288 1.00 90.44 145 LEU A C 1
ATOM 1182 O O . LEU A 1 145 ? 6.620 -0.785 -1.937 1.00 90.44 145 LEU A O 1
ATOM 1186 N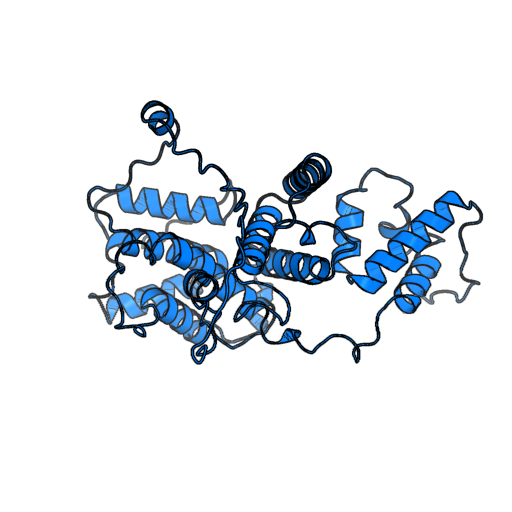 N . LEU A 1 146 ? 8.107 -1.349 -3.518 1.00 88.38 146 LEU A N 1
ATOM 1187 C CA . LEU A 1 146 ? 7.085 -1.599 -4.539 1.00 88.38 146 LEU A CA 1
ATOM 1188 C C . LEU A 1 146 ? 6.093 -2.691 -4.124 1.00 88.38 146 LEU A C 1
ATOM 1190 O O . LEU A 1 146 ? 4.889 -2.535 -4.344 1.00 88.38 146 LEU A O 1
ATOM 1194 N N . ARG A 1 147 ? 6.580 -3.759 -3.484 1.00 86.69 147 ARG A N 1
ATOM 1195 C CA . ARG A 1 147 ? 5.739 -4.836 -2.944 1.00 86.69 147 ARG A CA 1
ATOM 1196 C C . ARG A 1 147 ? 4.821 -4.349 -1.821 1.00 86.69 147 ARG A C 1
ATOM 1198 O O . ARG A 1 147 ? 3.648 -4.714 -1.801 1.00 86.69 147 ARG A O 1
ATOM 1205 N N . LEU A 1 148 ? 5.326 -3.512 -0.909 1.00 89.19 148 LEU A N 1
ATOM 1206 C CA . LEU A 1 148 ? 4.511 -2.894 0.143 1.00 89.19 148 LEU A CA 1
ATOM 1207 C C . LEU A 1 148 ? 3.424 -1.995 -0.448 1.00 89.19 148 LEU A C 1
ATOM 1209 O O . LEU A 1 148 ? 2.279 -2.059 -0.006 1.00 89.19 148 LEU A O 1
ATOM 1213 N N . VAL A 1 149 ? 3.764 -1.176 -1.448 1.00 89.44 149 VAL A N 1
ATOM 1214 C CA . VAL A 1 149 ? 2.792 -0.279 -2.084 1.00 89.44 149 VAL A CA 1
ATOM 1215 C C . VAL A 1 149 ? 1.652 -1.082 -2.707 1.00 89.44 149 VAL A C 1
ATOM 1217 O O . VAL A 1 149 ? 0.499 -0.756 -2.459 1.00 89.44 149 VAL A O 1
ATOM 1220 N N . ASP A 1 150 ? 1.949 -2.146 -3.457 1.00 83.81 150 ASP A N 1
ATOM 1221 C CA . ASP A 1 150 ? 0.922 -2.994 -4.084 1.00 83.81 150 ASP A CA 1
ATOM 1222 C C . ASP A 1 150 ? 0.022 -3.665 -3.039 1.00 83.81 150 ASP A C 1
ATOM 1224 O O . ASP A 1 150 ? -1.204 -3.589 -3.117 1.00 83.81 150 ASP A O 1
ATOM 1228 N N . ALA A 1 151 ? 0.619 -4.238 -1.991 1.00 86.06 151 ALA A N 1
ATOM 1229 C CA . ALA A 1 151 ? -0.134 -4.853 -0.906 1.00 86.06 151 ALA A CA 1
ATOM 1230 C C . ALA A 1 151 ? -1.057 -3.845 -0.189 1.00 86.06 151 ALA A C 1
ATOM 1232 O O . ALA A 1 151 ? -2.198 -4.178 0.149 1.00 86.06 151 ALA A O 1
ATOM 1233 N N . TYR A 1 152 ? -0.609 -2.599 0.003 1.00 88.62 152 TYR A N 1
ATOM 1234 C CA . TYR A 1 152 ? -1.446 -1.534 0.557 1.00 88.62 152 TYR A CA 1
ATOM 1235 C C . TYR A 1 152 ? -2.504 -1.020 -0.427 1.00 88.62 152 TYR A C 1
ATOM 1237 O O . TYR A 1 152 ? -3.634 -0.783 -0.007 1.00 88.62 152 TYR A O 1
ATOM 1245 N N . GLU A 1 153 ? -2.199 -0.889 -1.719 1.00 85.75 153 GLU A N 1
ATOM 1246 C CA . GLU A 1 153 ? -3.184 -0.554 -2.758 1.00 85.75 153 GLU A CA 1
ATOM 1247 C C . GLU A 1 153 ? -4.307 -1.607 -2.788 1.00 85.75 153 GLU A C 1
ATOM 1249 O O . GLU A 1 153 ? -5.486 -1.253 -2.725 1.00 85.75 153 GLU A O 1
ATOM 1254 N N . MET A 1 154 ? -3.960 -2.900 -2.763 1.00 81.69 154 MET A N 1
ATOM 1255 C CA . MET A 1 154 ? -4.918 -4.010 -2.668 1.00 81.69 154 MET A CA 1
ATOM 1256 C C . MET A 1 154 ? -5.758 -3.964 -1.385 1.00 81.69 154 MET A C 1
ATOM 1258 O O . MET A 1 154 ? -6.967 -4.209 -1.424 1.00 81.69 154 MET A O 1
ATOM 1262 N N . ALA A 1 155 ? -5.136 -3.646 -0.246 1.00 82.88 155 ALA A N 1
ATOM 1263 C CA . ALA A 1 155 ? -5.827 -3.533 1.037 1.00 82.88 155 ALA A CA 1
ATOM 1264 C C . ALA A 1 155 ? -6.804 -2.346 1.086 1.00 82.88 155 ALA A C 1
ATOM 1266 O O . ALA A 1 155 ? -7.824 -2.415 1.777 1.00 82.88 155 ALA A O 1
ATOM 1267 N N . LEU A 1 156 ? -6.502 -1.268 0.357 1.00 79.56 156 LEU A N 1
ATOM 1268 C CA . LEU A 1 156 ? -7.336 -0.072 0.253 1.00 79.56 156 LEU A CA 1
ATOM 1269 C C . LEU A 1 156 ? -8.407 -0.181 -0.845 1.00 79.56 156 LEU A C 1
ATOM 1271 O O . LEU A 1 156 ? -9.374 0.585 -0.811 1.00 79.56 156 LEU A O 1
ATOM 1275 N N . GLU A 1 157 ? -8.300 -1.126 -1.788 1.00 73.69 157 GLU A N 1
ATOM 1276 C CA . GLU A 1 157 ? -9.336 -1.332 -2.802 1.00 73.69 157 GLU A CA 1
ATOM 1277 C C . GLU A 1 157 ? -10.695 -1.695 -2.155 1.00 73.69 157 GLU A C 1
ATOM 1279 O O . GLU A 1 157 ? -10.815 -2.703 -1.435 1.00 73.69 157 GLU A O 1
ATOM 1284 N N . PRO A 1 158 ? -11.770 -0.931 -2.456 1.00 64.88 158 PRO A N 1
ATOM 1285 C CA . PRO A 1 158 ? -13.119 -1.272 -2.026 1.00 64.88 158 PRO A CA 1
ATOM 1286 C C . PRO A 1 158 ? -13.521 -2.668 -2.505 1.00 64.88 158 PRO A C 1
ATOM 1288 O O . PRO A 1 158 ? -13.181 -3.096 -3.609 1.00 64.88 158 PRO A O 1
ATOM 1291 N N . TYR A 1 159 ? -14.299 -3.373 -1.686 1.00 61.41 159 TYR A N 1
ATOM 1292 C CA . TYR A 1 159 ? -14.746 -4.737 -1.961 1.00 61.41 159 TYR A CA 1
ATOM 1293 C C . TYR A 1 159 ? -15.377 -4.903 -3.361 1.00 61.41 159 TYR A C 1
ATOM 1295 O O . TYR A 1 159 ? -16.479 -4.413 -3.626 1.00 61.41 159 TYR A O 1
ATOM 1303 N N . LYS A 1 160 ? -14.726 -5.672 -4.248 1.00 56.12 160 LYS A N 1
ATOM 1304 C CA . LYS A 1 160 ? -15.318 -6.175 -5.500 1.00 56.12 160 LYS A CA 1
ATOM 1305 C C . LYS A 1 160 ? -15.921 -7.563 -5.234 1.00 56.12 160 LYS A C 1
ATOM 1307 O O . LYS A 1 160 ? -15.288 -8.419 -4.619 1.00 56.12 160 LYS A O 1
ATOM 1312 N N . LYS A 1 161 ? -17.142 -7.823 -5.730 1.00 47.59 161 LYS A N 1
ATOM 1313 C CA . LYS A 1 161 ? -17.875 -9.107 -5.567 1.00 47.59 161 LYS A CA 1
ATOM 1314 C C . LYS A 1 161 ? -17.071 -10.360 -5.984 1.00 47.59 161 LYS A C 1
ATOM 1316 O O . LYS A 1 161 ? -17.446 -11.461 -5.601 1.00 47.59 161 LYS A O 1
ATOM 1321 N N . SER A 1 162 ? -15.979 -10.221 -6.737 1.00 44.88 162 SER A N 1
ATOM 1322 C CA . SER A 1 162 ? -15.091 -11.318 -7.145 1.00 44.88 162 SER A CA 1
ATOM 1323 C C . SER A 1 162 ? -14.237 -11.913 -6.011 1.00 44.88 162 SER A C 1
ATOM 1325 O O . SER A 1 162 ? -13.763 -13.037 -6.154 1.00 44.88 162 SER A O 1
ATOM 1327 N N . CYS A 1 163 ? -14.082 -11.239 -4.863 1.00 45.31 163 CYS A N 1
ATOM 1328 C CA . CYS A 1 163 ? -13.304 -11.746 -3.718 1.00 45.31 163 CYS A CA 1
ATOM 1329 C C . CYS A 1 163 ? -13.997 -12.883 -2.930 1.00 45.31 163 CYS A C 1
ATOM 1331 O O . CYS A 1 163 ? -13.427 -13.412 -1.980 1.00 45.31 163 CYS A O 1
ATOM 1333 N N . LEU A 1 164 ? -15.215 -13.290 -3.317 1.00 44.97 164 LEU A N 1
ATOM 1334 C CA . LEU A 1 164 ? -16.006 -14.353 -2.671 1.00 44.97 164 LEU A CA 1
ATOM 1335 C C . LEU A 1 164 ? -15.368 -15.755 -2.725 1.00 44.97 164 LEU A C 1
ATOM 1337 O O . LEU A 1 164 ? -15.757 -16.617 -1.943 1.00 44.97 164 LEU A O 1
ATOM 1341 N N . HIS A 1 165 ? -14.406 -15.996 -3.622 1.00 44.16 165 HIS A N 1
ATOM 1342 C CA . 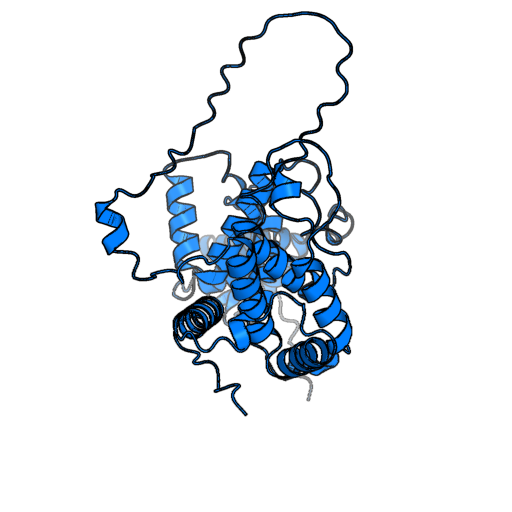HIS A 1 165 ? -13.890 -17.345 -3.879 1.00 44.16 165 HIS A CA 1
ATOM 1343 C C . HIS A 1 165 ? -12.619 -17.734 -3.116 1.00 44.16 165 HIS A C 1
ATOM 1345 O O . HIS A 1 165 ? -12.261 -18.908 -3.164 1.00 44.16 165 HIS A O 1
ATOM 1351 N N . ARG A 1 166 ? -11.922 -16.815 -2.427 1.00 45.72 166 ARG A N 1
ATOM 1352 C CA . ARG A 1 166 ? -10.576 -17.136 -1.908 1.00 45.72 166 ARG A CA 1
ATOM 1353 C C . ARG A 1 166 ? -10.473 -17.589 -0.462 1.00 45.72 166 ARG A C 1
ATOM 1355 O O . ARG A 1 166 ? -9.508 -18.265 -0.158 1.00 45.72 166 ARG A O 1
ATOM 1362 N N . THR A 1 167 ? -11.442 -17.336 0.405 1.00 45.06 167 THR A N 1
ATOM 1363 C CA . THR A 1 167 ? -11.522 -17.980 1.729 1.00 45.06 167 THR A CA 1
ATOM 1364 C C . THR A 1 167 ? -12.902 -17.717 2.308 1.00 45.06 167 THR A C 1
ATOM 1366 O O . THR A 1 167 ? -13.489 -16.679 2.033 1.00 45.06 167 THR A O 1
ATOM 1369 N N . ASN A 1 168 ? -13.440 -18.642 3.100 1.00 52.69 168 ASN A N 1
ATOM 1370 C CA . ASN A 1 168 ? -14.672 -18.438 3.862 1.00 52.69 168 ASN A CA 1
ATOM 1371 C C . ASN A 1 168 ? -14.338 -17.477 5.033 1.00 52.69 168 ASN A C 1
ATOM 1373 O O . ASN A 1 168 ? -13.805 -17.932 6.045 1.00 52.69 168 ASN A O 1
ATOM 1377 N N . PRO A 1 169 ? -14.530 -16.144 4.922 1.00 54.69 169 PRO A N 1
ATOM 1378 C CA . PRO A 1 169 ? -13.668 -15.204 5.639 1.00 54.69 169 PRO A CA 1
ATOM 1379 C C . PRO A 1 169 ? -14.330 -14.584 6.871 1.00 54.69 169 PRO A C 1
ATOM 1381 O O . PRO A 1 169 ? -13.700 -13.797 7.562 1.00 54.69 169 PRO A O 1
ATOM 1384 N N . LYS A 1 170 ? -15.595 -14.899 7.176 1.00 61.41 170 LYS A N 1
ATOM 1385 C CA . LYS A 1 170 ? -16.340 -14.165 8.212 1.00 61.41 170 LYS A CA 1
ATOM 1386 C C . LYS A 1 170 ? -15.760 -14.363 9.615 1.00 61.41 170 LYS A C 1
ATOM 1388 O O . LYS A 1 170 ? -15.628 -13.387 10.341 1.00 61.41 170 LYS A O 1
ATOM 1393 N N . GLU A 1 171 ? -15.399 -15.590 9.984 1.00 65.12 171 GLU A N 1
ATOM 1394 C CA . GLU A 1 171 ? -14.950 -15.901 11.349 1.00 65.12 171 GLU A CA 1
ATOM 1395 C C . GLU A 1 171 ? -13.498 -15.463 11.587 1.00 65.12 171 GLU A C 1
ATOM 1397 O O . GLU A 1 171 ? -13.243 -14.675 12.491 1.00 65.12 171 GLU A O 1
ATOM 1402 N N . THR A 1 172 ? -12.584 -15.819 10.678 1.00 75.62 172 THR A N 1
ATOM 1403 C CA . THR A 1 172 ? -11.167 -15.403 10.720 1.00 75.62 172 THR A CA 1
ATOM 1404 C C . THR A 1 172 ? -10.958 -13.883 10.660 1.00 75.62 172 THR A C 1
ATOM 1406 O O . THR A 1 172 ? -10.097 -13.352 11.357 1.00 75.62 172 THR A O 1
ATOM 1409 N N . VAL A 1 173 ? -11.748 -13.148 9.861 1.00 81.50 173 VAL A N 1
ATOM 1410 C CA . VAL A 1 173 ? -11.681 -11.672 9.812 1.00 81.50 173 VAL A CA 1
ATOM 1411 C C . VAL A 1 173 ? -12.139 -11.063 11.132 1.00 81.50 173 VAL A C 1
ATOM 1413 O O . VAL A 1 173 ? -11.505 -10.132 11.625 1.00 81.50 173 VAL A O 1
ATOM 1416 N N . LEU A 1 174 ? -13.231 -11.571 11.714 1.00 84.56 174 LEU A N 1
ATOM 1417 C CA . LEU A 1 174 ? -13.723 -11.087 13.004 1.00 84.56 174 LEU A CA 1
ATOM 1418 C C . LEU A 1 174 ? -12.733 -11.404 14.123 1.00 84.56 174 LEU A C 1
ATOM 1420 O O . LEU A 1 174 ? -12.502 -10.557 14.977 1.00 84.56 174 LEU A O 1
ATOM 1424 N N . GLU A 1 175 ? -12.143 -12.596 14.136 1.00 84.00 175 GLU A N 1
ATOM 1425 C CA . GLU A 1 175 ? -11.111 -12.968 15.107 1.00 84.00 175 GLU A CA 1
ATOM 1426 C C . GLU A 1 175 ? -9.887 -12.063 15.006 1.00 84.00 175 GLU A C 1
ATOM 1428 O O . GLU A 1 175 ? -9.484 -11.496 16.019 1.00 84.00 175 GLU A O 1
ATOM 1433 N N . GLY A 1 176 ? -9.368 -11.839 13.796 1.00 81.12 176 GLY A N 1
ATOM 1434 C CA . GLY A 1 176 ? -8.263 -10.908 13.568 1.00 81.12 176 GLY A CA 1
ATOM 1435 C C . GLY A 1 176 ? -8.596 -9.477 13.991 1.00 81.12 176 GLY A C 1
ATOM 1436 O O . GLY A 1 176 ? -7.807 -8.828 14.673 1.00 81.12 176 GLY A O 1
ATOM 1437 N N . PHE A 1 177 ? -9.806 -9.001 13.689 1.00 86.81 177 PHE A N 1
ATOM 1438 C CA . PHE A 1 177 ? -10.284 -7.703 14.161 1.00 86.81 177 PHE A CA 1
ATOM 1439 C C . PHE A 1 177 ? -10.294 -7.611 15.694 1.00 86.81 177 PHE A C 1
ATOM 1441 O O . PHE A 1 177 ? -9.798 -6.645 16.268 1.00 86.81 177 PHE A O 1
ATOM 1448 N N . PHE A 1 178 ? -10.834 -8.623 16.378 1.00 84.69 178 PHE A N 1
ATOM 1449 C CA . PHE A 1 178 ? -10.878 -8.636 17.839 1.00 84.69 178 PHE A CA 1
ATOM 1450 C C . PHE A 1 178 ? -9.499 -8.821 18.476 1.00 84.69 178 PHE A C 1
ATOM 1452 O O . PHE A 1 178 ? -9.285 -8.275 19.557 1.00 84.69 178 PHE A O 1
ATOM 1459 N N . TYR A 1 179 ? -8.579 -9.530 17.823 1.00 81.56 179 TYR A N 1
ATOM 1460 C CA . TYR A 1 179 ? -7.173 -9.604 18.217 1.00 81.56 179 TYR A CA 1
ATOM 1461 C C . TYR A 1 179 ? -6.534 -8.206 18.197 1.00 81.56 179 TYR A C 1
ATOM 1463 O O . TYR A 1 179 ? -6.007 -7.757 19.213 1.00 81.56 179 TYR A O 1
ATOM 1471 N N . LEU A 1 180 ? -6.708 -7.458 17.101 1.00 80.88 180 LEU A N 1
ATOM 1472 C CA . LEU A 1 180 ? -6.211 -6.082 16.971 1.00 80.88 180 LEU A CA 1
ATOM 1473 C C . LEU A 1 180 ? -6.836 -5.121 17.999 1.00 80.88 180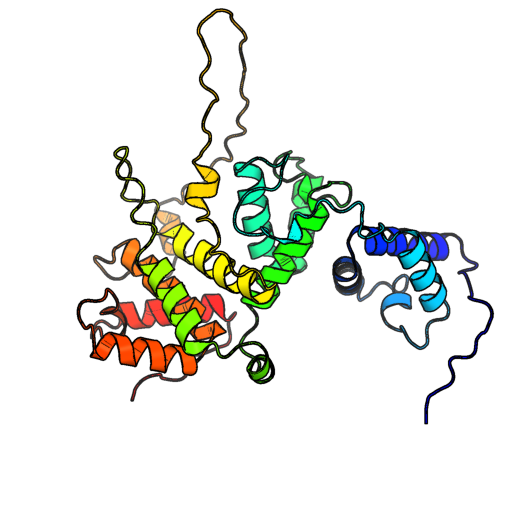 LEU A C 1
ATOM 1475 O O . LEU A 1 180 ? -6.142 -4.279 18.563 1.00 80.88 180 LEU A O 1
ATOM 1479 N N . VAL A 1 181 ? -8.137 -5.255 18.281 1.00 80.44 181 VAL A N 1
ATOM 1480 C CA . VAL A 1 181 ? -8.856 -4.424 19.271 1.00 80.44 181 VAL A CA 1
ATOM 1481 C C . VAL A 1 181 ? -8.417 -4.719 20.709 1.00 80.44 181 VAL A C 1
ATOM 1483 O O . VAL A 1 181 ? -8.408 -3.821 21.556 1.00 80.44 181 VAL A O 1
ATOM 1486 N N . GLN A 1 182 ? -8.094 -5.977 21.012 1.00 76.12 182 GLN A N 1
ATOM 1487 C CA . GLN A 1 182 ? -7.601 -6.372 22.332 1.00 76.12 182 GLN A CA 1
ATOM 1488 C C . GLN A 1 182 ? -6.155 -5.914 22.551 1.00 76.12 182 GLN A C 1
ATOM 1490 O O . GLN A 1 182 ? -5.820 -5.562 23.685 1.00 76.12 182 GLN A O 1
ATOM 1495 N N . GLY A 1 183 ? -5.364 -5.847 21.474 1.00 63.94 183 GLY A N 1
ATOM 1496 C CA . GLY A 1 183 ? -3.929 -5.584 21.515 1.00 63.94 183 GLY A CA 1
ATOM 1497 C C . GLY A 1 183 ? -3.158 -6.767 22.107 1.00 63.94 183 GLY A C 1
ATOM 1498 O O . GLY A 1 183 ? -3.718 -7.604 22.820 1.00 63.94 183 GLY A O 1
ATOM 1499 N N . GLU A 1 184 ? -1.856 -6.848 21.837 1.00 51.16 184 GLU A N 1
ATOM 1500 C CA . GLU A 1 184 ? -0.991 -7.767 22.577 1.00 51.16 184 GLU A CA 1
ATOM 1501 C C . GLU A 1 184 ? -0.975 -7.348 24.052 1.00 51.16 184 GLU A C 1
ATOM 1503 O O . GLU A 1 184 ? -0.423 -6.317 24.424 1.00 51.16 184 GLU A O 1
ATOM 1508 N N . LYS A 1 185 ? -1.576 -8.164 24.921 1.00 45.94 185 LYS A N 1
ATOM 1509 C CA . LYS A 1 185 ? -1.435 -8.057 26.383 1.00 45.94 185 LYS A CA 1
ATOM 1510 C C . LYS A 1 185 ? -0.052 -8.531 26.872 1.00 45.94 185 LYS A C 1
ATOM 1512 O O . LYS A 1 185 ? 0.033 -9.110 27.947 1.00 45.94 185 LYS A O 1
ATOM 1517 N N . HIS A 1 186 ? 1.006 -8.407 26.077 1.00 36.62 186 HIS A N 1
ATOM 1518 C CA . HIS A 1 186 ? 2.329 -8.958 26.395 1.00 36.62 186 HIS A CA 1
ATOM 1519 C C . HIS A 1 186 ? 3.397 -7.864 26.379 1.00 36.62 186 HIS A C 1
ATOM 1521 O O . HIS A 1 186 ? 4.213 -7.788 25.472 1.00 36.62 186 HIS A O 1
ATOM 1527 N N . SER A 1 187 ? 3.370 -7.020 27.408 1.00 34.50 187 SER A N 1
ATOM 1528 C CA . SER A 1 187 ? 4.572 -6.459 28.038 1.00 34.50 187 SER A CA 1
ATOM 1529 C C . SER A 1 187 ? 4.151 -5.682 29.285 1.00 34.50 187 SER A C 1
ATOM 1531 O O . SER A 1 187 ? 4.004 -4.460 29.296 1.00 34.50 187 SER A O 1
ATOM 1533 N N . GLU A 1 188 ? 3.924 -6.412 30.375 1.00 38.09 188 GLU A N 1
ATOM 1534 C CA . GLU A 1 188 ? 4.071 -5.841 31.713 1.00 38.09 188 GLU A CA 1
ATOM 1535 C C . GLU A 1 188 ? 5.564 -5.621 31.970 1.00 38.09 188 GLU A C 1
ATOM 1537 O O . GLU A 1 188 ? 6.168 -6.345 32.740 1.00 38.09 188 GLU A O 1
ATOM 1542 N N . GLU A 1 189 ? 6.187 -4.659 31.293 1.00 36.97 189 GLU A N 1
ATOM 1543 C CA . GLU A 1 189 ? 7.491 -4.154 31.714 1.00 36.97 189 GLU A CA 1
ATOM 1544 C C . GLU A 1 189 ? 7.677 -2.712 31.221 1.00 36.97 189 GLU A C 1
ATOM 1546 O O . GLU A 1 189 ? 7.612 -2.404 30.033 1.00 36.97 189 GLU A O 1
ATOM 1551 N N . VAL A 1 190 ? 7.863 -1.827 32.204 1.00 32.03 190 VAL A N 1
ATOM 1552 C CA . VAL A 1 190 ? 8.242 -0.408 32.116 1.00 32.03 190 VAL A CA 1
ATOM 1553 C C . VAL A 1 190 ? 7.192 0.563 31.542 1.00 32.03 190 VAL A C 1
ATOM 1555 O O . VAL A 1 190 ? 7.217 0.977 30.388 1.00 32.03 190 VAL A O 1
ATOM 1558 N N . GLY A 1 191 ? 6.283 1.008 32.419 1.00 36.25 191 GLY A N 1
ATOM 1559 C CA . GLY A 1 191 ? 6.128 2.426 32.804 1.00 36.25 191 GLY A CA 1
ATOM 1560 C C . GLY A 1 191 ? 5.830 3.528 31.771 1.00 36.25 191 GLY A C 1
ATOM 1561 O O . GLY A 1 191 ? 5.705 4.676 32.183 1.00 36.25 191 GLY A O 1
ATOM 1562 N N . VAL A 1 192 ? 5.680 3.245 30.475 1.00 35.34 192 VAL A N 1
ATOM 1563 C CA . VAL A 1 192 ? 5.320 4.238 29.439 1.00 35.34 192 VAL A CA 1
ATOM 1564 C C . VAL A 1 192 ? 4.171 3.694 28.587 1.00 35.34 192 VAL A C 1
ATOM 1566 O O . VAL A 1 192 ? 4.275 3.514 27.374 1.00 35.34 192 VAL A O 1
ATOM 1569 N N . GLN A 1 193 ? 3.053 3.387 29.244 1.00 40.12 193 GLN A N 1
ATOM 1570 C CA . GLN A 1 193 ? 1.825 2.905 28.611 1.00 40.12 193 GLN A CA 1
ATOM 1571 C C . GLN A 1 193 ? 0.717 3.954 28.740 1.00 40.12 193 GLN A C 1
ATOM 1573 O O . GLN A 1 193 ? -0.125 3.866 29.628 1.00 40.12 193 GLN A O 1
ATOM 1578 N N . LEU A 1 194 ? 0.690 4.953 27.850 1.00 31.52 194 LEU A N 1
ATOM 1579 C CA . LEU A 1 194 ? -0.562 5.694 27.620 1.00 31.52 194 LEU A CA 1
ATOM 1580 C C . LEU A 1 194 ? -0.741 6.269 26.205 1.00 31.52 194 LEU A C 1
ATOM 1582 O O . LEU A 1 194 ? -1.875 6.515 25.809 1.00 31.52 194 LEU A O 1
ATOM 1586 N N . ALA A 1 195 ? 0.320 6.407 25.398 1.00 33.62 195 ALA A N 1
ATOM 1587 C CA . ALA A 1 195 ? 0.225 7.040 24.071 1.00 33.62 195 ALA A CA 1
ATOM 1588 C C . ALA A 1 195 ? 0.411 6.092 22.864 1.00 33.62 195 ALA A C 1
ATOM 1590 O O . ALA A 1 195 ? 0.118 6.465 21.732 1.00 33.62 195 ALA A O 1
ATOM 1591 N N . THR A 1 196 ? 0.874 4.854 23.057 1.00 40.56 196 THR A N 1
ATOM 1592 C CA . THR A 1 196 ? 1.358 4.004 21.944 1.00 40.56 196 THR A CA 1
ATOM 1593 C C . THR A 1 196 ? 0.281 3.120 21.296 1.00 40.56 196 THR A C 1
ATOM 1595 O O . THR A 1 196 ? 0.566 2.395 20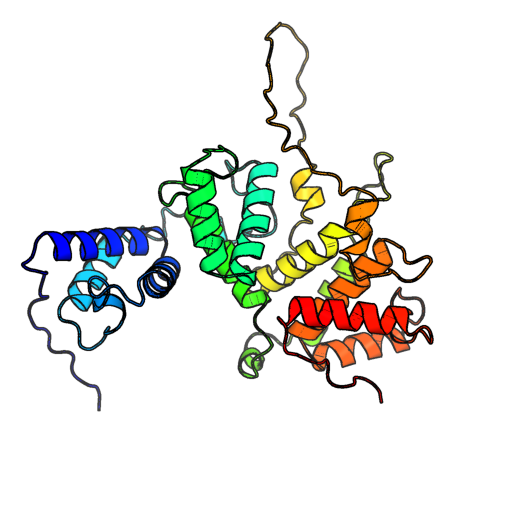.348 1.00 40.56 196 THR A O 1
ATOM 1598 N N . ILE A 1 197 ? -0.964 3.174 21.780 1.00 45.56 197 ILE A N 1
ATOM 1599 C CA . ILE A 1 197 ? -2.088 2.372 21.257 1.00 45.56 197 ILE A CA 1
ATOM 1600 C C . ILE A 1 197 ? -2.893 3.136 20.175 1.00 45.56 197 ILE A C 1
ATOM 1602 O O . ILE A 1 197 ? -3.689 2.533 19.463 1.00 45.56 197 ILE A O 1
ATOM 1606 N N . ASP A 1 198 ? -2.673 4.442 19.981 1.00 51.25 198 ASP A N 1
ATOM 1607 C CA . ASP A 1 198 ? -3.620 5.306 19.243 1.00 51.25 198 ASP A CA 1
ATOM 1608 C C . ASP A 1 198 ? -3.349 5.469 17.736 1.00 51.25 198 ASP A C 1
ATOM 1610 O O . ASP A 1 198 ? -4.268 5.432 16.917 1.00 51.25 198 ASP A O 1
ATOM 1614 N N . LEU A 1 199 ? -2.084 5.603 17.323 1.00 51.12 199 LEU A N 1
ATOM 1615 C CA . LEU A 1 199 ? -1.745 5.791 15.904 1.00 51.12 199 LEU A CA 1
ATOM 1616 C C . LEU A 1 199 ? -1.501 4.460 15.180 1.00 51.12 199 LEU A C 1
ATOM 1618 O O . LEU A 1 199 ? -1.845 4.294 14.010 1.00 51.12 199 LEU A O 1
ATOM 1622 N N . HIS A 1 200 ? -0.949 3.482 15.897 1.00 63.03 200 HIS A N 1
ATOM 1623 C CA . HIS A 1 200 ? -0.508 2.228 15.299 1.00 63.03 200 HIS A CA 1
ATOM 1624 C C . HIS A 1 200 ? -1.649 1.243 15.052 1.00 63.03 200 HIS A C 1
ATOM 1626 O O . HIS A 1 200 ? -1.502 0.399 14.186 1.00 63.03 200 HIS A O 1
ATOM 1632 N N . ALA A 1 201 ? -2.803 1.358 15.722 1.00 67.44 201 ALA A N 1
ATOM 1633 C CA . ALA A 1 201 ? -3.923 0.431 15.513 1.00 67.44 201 ALA A CA 1
ATOM 1634 C C . ALA A 1 201 ? -4.456 0.458 14.070 1.00 67.44 201 ALA A C 1
ATOM 1636 O O . ALA A 1 201 ? -4.781 -0.588 13.511 1.00 67.44 201 ALA A O 1
ATOM 1637 N N . PHE A 1 202 ? -4.511 1.643 13.451 1.00 72.81 202 PHE A N 1
ATOM 1638 C CA . PHE A 1 202 ? -4.890 1.771 12.044 1.00 72.81 202 PHE A CA 1
ATOM 1639 C C . PHE A 1 202 ? -3.838 1.139 11.129 1.00 72.81 202 PHE A C 1
ATOM 1641 O O . PHE A 1 202 ? -4.190 0.353 10.255 1.00 72.81 202 PHE A O 1
ATOM 1648 N N . VAL A 1 203 ? -2.557 1.433 11.374 1.00 76.69 203 VAL A N 1
ATOM 1649 C CA . VAL A 1 203 ? -1.434 0.879 10.605 1.00 76.69 203 VAL A CA 1
ATOM 1650 C C . VAL A 1 203 ? -1.383 -0.645 10.729 1.00 76.69 203 VAL A C 1
ATOM 1652 O O . VAL A 1 203 ? -1.389 -1.328 9.717 1.00 76.69 203 VAL A O 1
ATOM 1655 N N . SER A 1 204 ? -1.464 -1.191 11.943 1.00 78.50 204 SER A N 1
ATOM 1656 C CA . SER A 1 204 ? -1.528 -2.633 12.198 1.00 78.50 204 SER A CA 1
ATOM 1657 C C . SER A 1 204 ? -2.767 -3.283 11.579 1.00 78.50 204 SER A C 1
ATOM 1659 O O . SER A 1 204 ? -2.710 -4.419 11.118 1.00 78.50 204 SER A O 1
ATOM 1661 N N . GLY A 1 205 ? -3.901 -2.577 11.555 1.00 82.12 205 GLY A N 1
ATOM 1662 C CA . GLY A 1 205 ? -5.104 -3.036 10.865 1.00 82.12 205 GLY A CA 1
ATOM 1663 C C . GLY A 1 205 ? -4.929 -3.102 9.354 1.00 82.12 205 GLY A C 1
ATOM 1664 O O . GLY A 1 205 ? -5.379 -4.059 8.727 1.00 82.12 205 GLY A O 1
ATOM 1665 N N . LEU A 1 206 ? -4.252 -2.112 8.776 1.00 86.00 206 LEU A N 1
ATOM 1666 C CA . LEU A 1 206 ? -3.945 -2.080 7.355 1.00 86.00 206 LEU A CA 1
ATOM 1667 C C . LEU A 1 206 ? -2.913 -3.153 6.988 1.00 86.00 206 LEU A C 1
ATOM 1669 O O . LEU A 1 206 ? -3.132 -3.878 6.024 1.00 86.00 206 LEU A O 1
ATOM 1673 N N . ASP A 1 207 ? -1.870 -3.326 7.800 1.00 86.12 207 ASP A N 1
ATOM 1674 C CA . ASP A 1 207 ? -0.897 -4.416 7.678 1.00 86.12 207 ASP A CA 1
ATOM 1675 C C . ASP A 1 207 ? -1.577 -5.786 7.740 1.00 86.12 207 ASP A C 1
ATOM 1677 O O . ASP A 1 207 ? -1.211 -6.689 6.998 1.00 86.12 207 ASP A O 1
ATOM 1681 N N . PHE A 1 208 ? -2.595 -5.945 8.593 1.00 84.81 208 PHE A N 1
ATOM 1682 C CA . PHE A 1 208 ? -3.328 -7.207 8.729 1.00 84.81 208 PHE A CA 1
ATOM 1683 C C . PHE A 1 208 ? -4.154 -7.514 7.486 1.00 84.81 208 PHE A C 1
ATOM 1685 O O . PHE A 1 208 ? -4.263 -8.665 7.068 1.00 84.81 208 PHE A O 1
ATOM 1692 N N . ILE A 1 209 ? -4.777 -6.495 6.898 1.00 84.44 209 ILE A N 1
ATOM 1693 C CA . ILE A 1 209 ? -5.512 -6.675 5.648 1.00 84.44 209 ILE A CA 1
ATOM 1694 C C . ILE A 1 209 ? -4.513 -6.991 4.532 1.00 84.44 209 ILE A C 1
ATOM 1696 O O . ILE A 1 209 ? -4.682 -7.998 3.849 1.00 84.44 209 ILE A O 1
ATOM 1700 N N . ALA A 1 210 ? -3.455 -6.189 4.401 1.00 84.69 210 ALA A N 1
ATOM 1701 C CA . ALA A 1 210 ? -2.439 -6.332 3.366 1.00 84.69 210 ALA A CA 1
ATOM 1702 C C . ALA A 1 210 ? -1.736 -7.697 3.420 1.00 84.69 210 ALA A C 1
ATOM 1704 O O . ALA A 1 210 ? -1.610 -8.349 2.384 1.00 84.69 210 ALA A O 1
ATOM 1705 N N . SER A 1 211 ? -1.370 -8.186 4.612 1.00 80.50 211 SER A N 1
ATOM 1706 C CA . SER A 1 211 ? -0.745 -9.503 4.788 1.00 80.50 211 SER A CA 1
ATOM 1707 C C . SER A 1 211 ? -1.639 -10.630 4.262 1.00 80.50 211 SER A C 1
ATOM 1709 O O . SER A 1 211 ? -1.172 -11.525 3.559 1.00 80.50 211 SER A O 1
ATOM 1711 N N . ARG A 1 212 ? -2.952 -10.554 4.500 1.00 78.12 212 ARG A N 1
ATOM 1712 C CA . ARG A 1 212 ? -3.904 -11.558 4.008 1.00 78.12 212 ARG A CA 1
ATOM 1713 C C . ARG A 1 212 ? -4.132 -11.482 2.505 1.00 78.12 212 ARG A C 1
ATOM 1715 O O . ARG A 1 212 ? -4.313 -12.531 1.889 1.00 78.12 212 ARG A O 1
ATOM 1722 N N . GLU A 1 213 ? -4.115 -10.288 1.913 1.00 76.19 213 GLU A N 1
ATOM 1723 C CA . GLU A 1 213 ? -4.221 -10.132 0.455 1.00 76.19 213 GLU A CA 1
ATOM 1724 C C . GLU A 1 213 ? -3.042 -10.798 -0.270 1.00 76.19 213 GLU A C 1
ATOM 1726 O O . GLU A 1 213 ? -3.237 -11.415 -1.320 1.00 76.19 213 GLU A O 1
ATOM 1731 N N . VAL A 1 214 ? -1.848 -10.759 0.333 1.00 72.38 214 VAL A N 1
ATOM 1732 C CA . VAL A 1 214 ? -0.645 -11.433 -0.184 1.00 72.38 214 VAL A CA 1
ATOM 1733 C C . VAL A 1 214 ? -0.491 -12.885 0.298 1.00 72.38 214 VAL A C 1
ATOM 1735 O O . VAL A 1 214 ? 0.508 -13.530 0.001 1.00 72.38 214 VAL A O 1
ATOM 1738 N N . GLY A 1 215 ? -1.480 -13.437 1.012 1.00 70.75 215 GLY A N 1
ATOM 1739 C CA . GLY A 1 215 ? -1.496 -14.841 1.443 1.00 70.75 215 GLY A CA 1
ATOM 1740 C C . GLY A 1 215 ? -0.695 -15.163 2.712 1.00 70.75 215 GLY A C 1
ATOM 1741 O O . GLY A 1 215 ? -0.567 -16.337 3.060 1.00 70.75 215 GLY A O 1
ATOM 1742 N N . GLN A 1 216 ? -0.195 -14.160 3.437 1.00 69.94 216 GLN A N 1
ATOM 1743 C CA . GLN A 1 216 ? 0.448 -14.347 4.739 1.00 69.94 216 GLN A CA 1
ATOM 1744 C C . GLN A 1 216 ? -0.613 -14.585 5.825 1.00 69.94 216 GLN A C 1
ATOM 1746 O O . GLN A 1 216 ? -1.565 -13.820 5.984 1.00 69.94 216 GLN A O 1
ATOM 1751 N N . LEU A 1 217 ? -0.454 -15.682 6.572 1.00 60.06 217 LEU A N 1
ATOM 1752 C CA . LEU A 1 217 ? -1.407 -16.113 7.605 1.00 60.06 217 LEU A CA 1
ATOM 1753 C C . LEU A 1 217 ? -1.000 -15.705 9.026 1.00 60.06 217 LEU A C 1
ATOM 1755 O O . LEU A 1 217 ? -1.834 -15.755 9.930 1.00 60.06 217 LEU A O 1
ATOM 1759 N N . LEU A 1 218 ? 0.261 -15.319 9.232 1.00 62.50 218 LEU A N 1
ATOM 1760 C CA . LEU A 1 218 ? 0.736 -14.845 10.527 1.00 62.50 218 LEU A CA 1
ATOM 1761 C C . LEU A 1 218 ? 0.224 -13.420 10.786 1.00 62.50 218 LEU A C 1
ATOM 1763 O O . LEU A 1 218 ? 0.171 -12.610 9.853 1.00 62.50 218 LEU A O 1
ATOM 1767 N N . PRO A 1 219 ? -0.167 -13.095 12.032 1.00 60.00 219 PRO A N 1
ATOM 1768 C CA . PRO A 1 219 ? -0.540 -11.733 12.374 1.00 60.00 219 PRO A CA 1
ATOM 1769 C C . PRO A 1 219 ? 0.668 -10.803 12.157 1.00 60.00 219 PRO A C 1
ATOM 1771 O O . PRO A 1 219 ? 1.783 -11.158 12.547 1.00 60.00 219 PRO A O 1
ATOM 1774 N N . PRO A 1 220 ? 0.479 -9.632 11.526 1.00 64.75 220 PRO A N 1
ATOM 1775 C CA . PRO A 1 220 ? 1.551 -8.659 11.353 1.00 64.75 220 PRO A CA 1
ATOM 1776 C C . PRO A 1 220 ? 2.026 -8.137 12.711 1.00 64.75 220 PRO A C 1
ATOM 1778 O O . PRO A 1 220 ? 1.246 -8.026 13.661 1.00 64.75 220 PRO A O 1
ATOM 1781 N N . GLY A 1 221 ? 3.305 -7.779 12.786 1.00 60.81 221 GLY A N 1
ATOM 1782 C CA . GLY A 1 221 ? 3.867 -7.136 13.966 1.00 60.81 221 GLY A CA 1
ATOM 1783 C C . GLY A 1 221 ? 3.322 -5.716 14.092 1.00 60.81 221 GLY A C 1
ATOM 1784 O O . GLY A 1 221 ? 3.104 -5.029 13.093 1.00 60.81 221 GLY A O 1
ATOM 1785 N N . VAL A 1 222 ? 3.094 -5.256 15.321 1.00 63.00 222 VAL A N 1
ATOM 1786 C CA . VAL A 1 222 ? 2.652 -3.878 15.560 1.00 63.00 222 VAL A CA 1
ATOM 1787 C C . VAL A 1 222 ? 3.789 -2.927 15.179 1.00 63.00 222 VAL A C 1
ATOM 1789 O O . VAL A 1 222 ? 4.920 -3.101 15.623 1.00 63.00 222 VAL A O 1
ATOM 1792 N N . LEU A 1 223 ? 3.508 -1.884 14.391 1.00 57.50 223 LEU A N 1
ATOM 1793 C CA . LEU A 1 223 ? 4.538 -0.925 13.956 1.00 57.50 223 LEU A CA 1
ATOM 1794 C C . LEU A 1 223 ? 5.353 -0.360 15.143 1.00 57.50 223 LEU A C 1
ATOM 1796 O O . LEU A 1 223 ? 6.562 -0.189 15.045 1.00 57.50 223 LEU A O 1
ATOM 1800 N N . SER A 1 224 ? 4.723 -0.131 16.300 1.00 56.97 224 SER A N 1
ATOM 1801 C CA . SER A 1 224 ? 5.420 0.330 17.508 1.00 56.97 224 SER A CA 1
ATOM 1802 C C . SER A 1 224 ? 6.358 -0.710 18.125 1.00 56.97 224 SER A C 1
ATOM 1804 O O . SER A 1 224 ? 7.438 -0.341 18.582 1.00 56.97 224 SER A O 1
ATOM 1806 N N . THR A 1 225 ? 5.993 -1.996 18.139 1.00 56.84 225 THR A N 1
ATOM 1807 C CA . THR A 1 225 ? 6.882 -3.066 18.626 1.00 56.84 225 THR A CA 1
ATOM 1808 C C . THR A 1 225 ? 8.022 -3.305 17.641 1.00 56.84 225 THR A C 1
ATOM 1810 O O . THR A 1 225 ? 9.167 -3.509 18.054 1.00 56.84 225 THR A O 1
ATOM 1813 N N . GLN A 1 226 ? 7.743 -3.154 16.343 1.00 56.78 226 GLN A N 1
ATOM 1814 C CA . GLN A 1 226 ? 8.754 -3.132 15.292 1.00 56.78 226 GLN A CA 1
ATOM 1815 C C . GLN A 1 226 ? 9.735 -1.981 15.504 1.00 56.78 226 GLN A C 1
ATOM 1817 O O . GLN A 1 226 ? 10.922 -2.228 15.414 1.00 56.78 226 GLN A O 1
ATOM 1822 N N . MET A 1 227 ? 9.307 -0.782 15.900 1.00 56.41 227 MET A N 1
ATOM 1823 C CA . MET A 1 227 ? 10.226 0.340 16.149 1.00 56.41 227 MET A CA 1
ATOM 1824 C C . MET A 1 227 ? 10.999 0.256 17.481 1.00 56.41 227 MET A C 1
ATOM 1826 O O . MET A 1 227 ? 12.067 0.847 17.577 1.00 56.41 227 MET A O 1
ATOM 1830 N N . ARG A 1 228 ? 10.506 -0.470 18.500 1.00 52.19 228 ARG A N 1
ATOM 1831 C CA . ARG A 1 228 ? 11.055 -0.423 19.879 1.00 52.19 228 ARG A CA 1
ATOM 1832 C C . ARG A 1 228 ? 12.101 -1.472 20.262 1.00 52.19 228 ARG A C 1
ATOM 1834 O O . ARG A 1 228 ? 12.894 -1.207 21.153 1.00 52.19 228 ARG A O 1
ATOM 1841 N N . SER A 1 229 ? 12.107 -2.665 19.674 1.00 47.66 229 SER A N 1
ATOM 1842 C CA . SER A 1 229 ? 12.989 -3.765 20.121 1.00 47.66 229 SER A CA 1
ATOM 1843 C C . SER A 1 229 ? 14.419 -3.652 19.540 1.00 47.66 229 SER A C 1
ATOM 1845 O O . SER A 1 229 ? 14.934 -4.523 18.849 1.00 47.66 229 SER A O 1
ATOM 1847 N N . GLY A 1 230 ? 15.099 -2.548 19.842 1.00 44.47 230 GLY A N 1
ATOM 1848 C CA . GLY A 1 230 ? 16.561 -2.511 19.847 1.00 44.47 230 GLY A CA 1
ATOM 1849 C C . GLY A 1 230 ? 17.060 -3.211 21.109 1.00 44.47 230 GLY A C 1
ATOM 1850 O O . GLY A 1 230 ? 17.340 -2.553 22.101 1.00 44.47 230 GLY A O 1
ATOM 1851 N N . ALA A 1 231 ? 17.075 -4.545 21.129 1.00 34.47 231 ALA A N 1
ATOM 1852 C CA . ALA A 1 231 ? 17.788 -5.256 22.183 1.00 34.47 231 ALA A CA 1
ATOM 1853 C C . ALA A 1 231 ? 19.271 -5.236 21.804 1.00 34.47 231 ALA A C 1
ATOM 1855 O O . ALA A 1 231 ? 19.651 -5.885 20.828 1.00 34.47 231 ALA A O 1
ATOM 1856 N N . LEU A 1 232 ? 20.078 -4.462 22.537 1.00 36.09 232 LEU A N 1
ATOM 1857 C CA . LEU A 1 232 ? 21.529 -4.629 22.520 1.00 36.09 232 LEU A CA 1
ATOM 1858 C C . LEU A 1 232 ? 21.856 -6.099 22.851 1.00 36.09 232 LEU A C 1
ATOM 1860 O O . LEU A 1 232 ? 21.189 -6.682 23.718 1.00 36.09 232 LEU A O 1
ATOM 1864 N N . PRO A 1 233 ? 22.864 -6.715 22.208 1.00 34.12 233 PRO A N 1
ATOM 1865 C CA . PRO A 1 233 ? 23.469 -7.910 22.779 1.00 34.12 233 PRO A CA 1
ATOM 1866 C C . PRO A 1 233 ? 24.014 -7.554 24.175 1.00 34.12 233 PRO A C 1
ATOM 1868 O O . PRO A 1 233 ? 24.392 -6.402 24.389 1.00 34.12 233 PRO A O 1
ATOM 1871 N N . PRO A 1 234 ? 24.044 -8.489 25.140 1.00 34.50 234 PRO A N 1
ATOM 1872 C CA . PRO A 1 234 ? 24.711 -8.228 26.408 1.00 34.50 234 PRO A CA 1
ATOM 1873 C C . PRO A 1 234 ? 26.188 -7.951 26.106 1.00 34.50 234 PRO A C 1
ATOM 1875 O O . PRO A 1 234 ? 26.917 -8.852 25.696 1.00 34.50 234 PRO A O 1
ATOM 1878 N N . SER A 1 235 ? 26.592 -6.687 26.212 1.00 37.19 235 SER A N 1
ATOM 1879 C CA . SER A 1 235 ? 27.990 -6.285 26.194 1.00 37.19 235 SER A CA 1
ATOM 1880 C C . SER A 1 235 ? 28.568 -6.653 27.553 1.00 37.19 235 SER A C 1
ATOM 1882 O O . SER A 1 235 ? 28.226 -6.031 28.561 1.00 37.19 235 SER A O 1
ATOM 1884 N N . ASP A 1 236 ? 29.384 -7.704 27.569 1.00 39.09 236 ASP A N 1
ATOM 1885 C CA . ASP A 1 236 ? 30.364 -7.891 28.630 1.00 39.09 236 ASP A CA 1
ATOM 1886 C C . ASP A 1 236 ? 31.259 -6.641 28.676 1.00 39.09 236 ASP A C 1
ATOM 1888 O O . ASP A 1 236 ? 31.591 -6.061 27.640 1.00 39.09 236 ASP A O 1
ATOM 1892 N N . GLU A 1 237 ? 31.537 -6.199 29.897 1.00 47.09 237 GLU A N 1
ATOM 1893 C CA . GLU A 1 237 ? 32.331 -5.023 30.253 1.00 47.09 237 GLU A CA 1
ATOM 1894 C C . GLU A 1 237 ? 33.698 -5.034 29.542 1.00 47.09 237 GLU A C 1
ATOM 1896 O O . GLU A 1 237 ? 34.369 -6.065 29.532 1.00 47.09 237 GLU A O 1
ATOM 1901 N N . ASP A 1 238 ? 34.070 -3.914 28.910 1.00 40.53 238 ASP A N 1
ATOM 1902 C CA . ASP A 1 238 ? 35.323 -3.168 29.141 1.00 40.53 238 ASP A CA 1
ATOM 1903 C C . ASP A 1 238 ? 35.622 -2.200 27.970 1.00 40.53 238 ASP A C 1
ATOM 1905 O O . ASP A 1 238 ? 35.629 -2.598 26.807 1.00 40.53 238 ASP A O 1
ATOM 1909 N N . ASP A 1 239 ? 35.857 -0.936 28.345 1.00 42.66 239 ASP A N 1
ATOM 1910 C CA . ASP A 1 239 ? 36.776 0.060 27.766 1.00 42.66 239 ASP A CA 1
ATOM 1911 C C . ASP A 1 239 ? 36.785 0.337 26.245 1.00 42.66 239 ASP A C 1
ATOM 1913 O O . ASP A 1 239 ? 37.255 -0.456 25.433 1.00 42.66 239 ASP A O 1
ATOM 1917 N N . ASP A 1 240 ? 36.341 1.534 25.849 1.00 40.78 240 ASP A N 1
ATOM 1918 C CA . ASP A 1 240 ? 37.203 2.705 25.577 1.00 40.78 240 ASP A CA 1
ATOM 1919 C C . ASP A 1 240 ? 36.478 3.721 24.673 1.00 40.78 240 ASP A C 1
ATOM 1921 O O . ASP A 1 240 ? 35.600 3.380 23.882 1.00 40.78 240 ASP A O 1
ATOM 1925 N N . ASP A 1 241 ? 36.836 4.990 24.867 1.00 49.62 241 ASP A N 1
ATOM 1926 C CA . ASP A 1 241 ? 36.309 6.182 24.206 1.00 49.62 241 ASP A CA 1
ATOM 1927 C C . ASP A 1 241 ? 36.205 6.054 22.675 1.00 49.62 241 ASP A C 1
ATOM 1929 O O . ASP A 1 241 ? 37.210 5.821 22.009 1.00 49.62 241 ASP A O 1
ATOM 1933 N N . ASP A 1 242 ? 35.028 6.348 22.121 1.00 42.41 242 ASP A N 1
ATOM 1934 C CA . ASP A 1 242 ? 34.909 6.986 20.810 1.00 42.41 242 ASP A CA 1
ATOM 1935 C C . ASP A 1 242 ? 33.669 7.897 20.814 1.00 42.41 242 ASP A C 1
ATOM 1937 O O . ASP A 1 242 ? 32.541 7.480 21.093 1.00 42.41 242 ASP A O 1
ATOM 1941 N N . ASP A 1 243 ? 33.925 9.182 20.566 1.00 48.16 243 ASP A N 1
ATOM 1942 C CA . ASP A 1 243 ? 32.939 10.228 20.315 1.00 48.16 243 ASP A CA 1
ATOM 1943 C C . ASP A 1 243 ? 32.137 9.877 19.048 1.00 48.16 243 ASP A C 1
ATOM 1945 O O . ASP A 1 243 ? 32.492 10.277 17.937 1.00 48.16 243 ASP A O 1
ATOM 1949 N N . ASP A 1 244 ? 31.035 9.145 19.202 1.00 42.72 244 ASP A N 1
ATOM 1950 C CA . ASP A 1 244 ? 29.990 9.105 18.183 1.00 42.72 244 ASP A CA 1
ATOM 1951 C C . ASP A 1 244 ? 29.140 10.376 18.328 1.00 42.72 244 ASP A C 1
ATOM 1953 O O . ASP A 1 244 ? 28.132 10.421 19.043 1.00 42.72 244 ASP A O 1
ATOM 1957 N N . ASP A 1 245 ? 29.569 11.430 17.626 1.00 40.09 245 ASP A N 1
ATOM 1958 C CA . ASP A 1 245 ? 28.688 12.491 17.136 1.00 40.09 245 ASP A CA 1
ATOM 1959 C C . ASP A 1 245 ? 27.643 11.837 16.211 1.00 40.09 245 ASP A C 1
ATOM 1961 O O . ASP A 1 245 ? 27.743 11.843 14.981 1.00 40.09 245 ASP A O 1
ATOM 1965 N N . ASP A 1 246 ? 26.636 11.218 16.824 1.00 42.44 246 ASP A N 1
ATOM 1966 C CA . ASP A 1 246 ? 25.418 10.782 16.163 1.00 42.44 246 ASP A CA 1
ATOM 1967 C C . ASP A 1 246 ? 24.664 12.069 15.798 1.00 42.44 246 ASP A C 1
ATOM 1969 O O . ASP A 1 246 ? 23.839 12.588 16.558 1.00 42.44 246 ASP A O 1
ATOM 1973 N N . ASP A 1 247 ? 25.008 12.634 14.637 1.00 41.75 247 ASP A N 1
ATOM 1974 C CA . ASP A 1 247 ? 24.195 13.596 13.897 1.00 41.75 247 ASP A CA 1
ATOM 1975 C C . ASP A 1 247 ? 22.867 12.894 13.524 1.00 41.75 247 ASP A C 1
ATOM 1977 O O . ASP A 1 247 ? 22.564 12.618 12.357 1.00 41.75 247 ASP A O 1
ATOM 1981 N N . ASP A 1 248 ? 22.033 12.588 14.529 1.00 40.53 248 ASP A N 1
ATOM 1982 C CA . ASP A 1 248 ? 20.604 12.374 14.359 1.00 40.53 248 ASP A CA 1
ATOM 1983 C C . ASP A 1 248 ? 20.105 13.705 13.822 1.00 40.53 248 ASP A C 1
ATOM 1985 O O . ASP A 1 248 ? 19.857 14.661 14.561 1.00 40.53 248 ASP A O 1
ATOM 1989 N N . ALA A 1 249 ? 20.027 13.780 12.492 1.00 44.81 249 ALA A N 1
ATOM 1990 C CA . ALA A 1 249 ? 19.233 14.749 11.774 1.00 44.81 249 ALA A CA 1
ATOM 1991 C C . ALA A 1 249 ? 17.806 14.611 12.310 1.00 44.81 249 ALA A C 1
ATOM 1993 O O . ALA A 1 249 ? 16.962 13.892 11.765 1.00 44.81 249 ALA A O 1
ATOM 1994 N N . THR A 1 250 ? 17.578 15.265 13.445 1.00 43.97 250 THR A N 1
ATOM 1995 C CA . THR A 1 250 ? 16.310 15.409 14.119 1.00 43.97 250 THR A CA 1
ATOM 1996 C C . THR A 1 250 ? 15.441 16.095 13.092 1.00 43.97 250 THR A C 1
ATOM 1998 O O . THR A 1 250 ? 15.561 17.287 12.829 1.00 43.97 250 THR A O 1
ATOM 2001 N N . LEU A 1 251 ? 14.623 15.300 12.403 1.00 44.44 251 LEU A N 1
ATOM 2002 C CA . LEU A 1 251 ? 13.566 15.824 11.561 1.00 44.44 251 LEU A CA 1
ATOM 2003 C C . LEU A 1 251 ? 12.742 16.709 12.490 1.00 44.44 251 LEU A C 1
ATOM 2005 O O . LEU A 1 251 ? 12.010 16.175 13.323 1.00 44.44 251 LEU A O 1
ATOM 2009 N N . GLU A 1 252 ? 12.936 18.029 12.414 1.00 39.00 252 GLU A N 1
ATOM 2010 C CA . GLU A 1 252 ? 12.229 18.985 13.255 1.00 39.00 252 GLU A CA 1
ATOM 2011 C C . GLU A 1 252 ? 10.736 18.726 13.067 1.00 39.00 252 GLU A C 1
ATOM 2013 O O . GLU A 1 252 ? 10.140 19.021 12.027 1.00 39.00 252 GLU A O 1
ATOM 2018 N N . VAL A 1 253 ? 10.129 18.083 14.062 1.00 42.97 253 VAL A N 1
ATOM 2019 C CA . VAL A 1 253 ? 8.701 17.812 14.057 1.00 42.97 253 VAL A CA 1
ATOM 2020 C C . VAL A 1 253 ? 8.043 19.160 14.285 1.00 42.97 253 VAL A C 1
ATOM 2022 O O . VAL A 1 253 ? 7.970 19.641 15.413 1.00 42.97 253 VAL A O 1
ATOM 2025 N N . HIS A 1 254 ? 7.598 19.797 13.204 1.00 47.16 254 HIS A N 1
ATOM 2026 C CA . HIS A 1 254 ? 6.864 21.050 13.284 1.00 47.16 254 HIS A CA 1
ATOM 2027 C C . HIS A 1 254 ? 5.602 20.835 14.128 1.00 47.16 254 HIS A C 1
ATOM 2029 O O . HIS A 1 254 ? 4.614 20.248 13.677 1.00 47.16 254 HIS A O 1
ATOM 2035 N N . HIS A 1 255 ? 5.636 21.291 15.378 1.00 44.69 255 HIS A N 1
ATOM 2036 C CA . HIS A 1 255 ? 4.474 21.282 16.250 1.00 44.69 255 HIS A CA 1
ATOM 2037 C C . HIS A 1 255 ? 3.547 22.421 15.823 1.00 44.69 255 HIS A C 1
ATOM 2039 O O . HIS A 1 255 ? 3.966 23.579 15.860 1.00 44.69 255 HIS A O 1
ATOM 2045 N N . PRO A 1 256 ? 2.305 22.126 15.402 1.00 44.75 256 PRO A N 1
ATOM 2046 C CA . PRO A 1 256 ? 1.435 23.159 14.881 1.00 44.75 256 PRO A CA 1
ATOM 2047 C C . PRO A 1 256 ? 1.109 24.202 15.952 1.00 44.75 256 PRO A C 1
ATOM 2049 O O . PRO A 1 256 ? 0.762 23.866 17.089 1.00 44.75 256 PRO A O 1
ATOM 2052 N N . SER A 1 257 ? 1.211 25.477 15.576 1.00 50.75 257 SER A N 1
ATOM 2053 C CA . SER A 1 257 ? 0.880 26.615 16.441 1.00 50.75 257 SER A CA 1
ATOM 2054 C C . SER A 1 257 ? -0.592 26.546 16.895 1.00 50.75 257 SER A C 1
ATOM 2056 O O . SER A 1 257 ? -1.444 26.015 16.172 1.00 50.75 257 SER A O 1
ATOM 2058 N N . PRO A 1 258 ? -0.964 27.103 18.064 1.00 55.38 258 PRO A N 1
ATOM 2059 C CA . PRO A 1 258 ? -2.365 27.252 18.471 1.00 55.38 258 PRO A CA 1
ATOM 2060 C C . PRO A 1 258 ? -3.260 27.918 17.409 1.00 55.38 258 PRO A C 1
ATOM 2062 O O . PRO A 1 258 ? -4.445 27.609 17.332 1.00 55.38 258 PRO A O 1
ATOM 2065 N N . GLU A 1 259 ? -2.702 28.781 16.557 1.00 53.94 259 GLU A N 1
ATOM 2066 C CA . GLU A 1 259 ? -3.421 29.423 15.445 1.00 53.94 259 GLU A CA 1
ATOM 2067 C C . GLU A 1 259 ? -3.685 28.456 14.273 1.00 53.94 259 GLU A C 1
ATOM 2069 O O . GLU A 1 259 ? -4.711 28.549 13.600 1.00 53.94 259 GLU A O 1
ATOM 2074 N N . GLU A 1 260 ? -2.822 27.454 14.071 1.00 52.06 260 GLU A N 1
ATOM 2075 C CA . GLU A 1 260 ? -3.003 26.416 13.047 1.00 52.06 260 GLU A CA 1
ATOM 2076 C C . GLU A 1 260 ? -4.090 25.400 13.421 1.00 52.06 260 GLU A C 1
ATOM 2078 O O . GLU A 1 260 ? -4.677 24.772 12.540 1.00 52.06 260 GLU A O 1
ATOM 2083 N N . HIS A 1 261 ? -4.442 25.283 14.707 1.00 50.12 261 HIS A N 1
ATOM 2084 C CA . HIS A 1 261 ? -5.537 24.421 15.167 1.00 50.12 261 HIS A CA 1
ATOM 2085 C C . HIS A 1 261 ? -6.900 24.834 14.581 1.00 50.12 261 HIS A C 1
ATOM 2087 O O . HIS A 1 261 ? -7.799 24.000 14.478 1.00 50.12 261 HIS A O 1
ATOM 2093 N N . GLN A 1 262 ? -7.047 26.085 14.124 1.00 45.69 262 GLN A N 1
ATOM 2094 C CA . GLN A 1 262 ? -8.240 26.563 13.419 1.00 45.69 262 GLN A CA 1
ATOM 2095 C C . GLN A 1 262 ? -8.421 25.917 12.030 1.00 45.69 262 GLN A C 1
ATOM 2097 O O . GLN A 1 262 ? -9.544 25.853 11.528 1.00 45.69 262 GLN A O 1
ATOM 2102 N N . TYR A 1 263 ? -7.347 25.400 11.421 1.00 46.69 263 TYR A N 1
ATOM 2103 C CA . TYR A 1 263 ? -7.384 24.714 10.124 1.00 46.69 263 TYR A CA 1
ATOM 2104 C C . TYR A 1 263 ? -7.702 23.220 10.229 1.00 46.69 263 TYR A C 1
ATOM 2106 O O . TYR A 1 263 ? -7.880 22.567 9.201 1.00 46.69 263 TYR A O 1
ATOM 2114 N N . TYR A 1 264 ? -7.819 22.673 11.443 1.00 49.00 264 TYR A N 1
ATOM 2115 C CA . TYR A 1 264 ? -8.233 21.292 11.672 1.00 49.00 264 TYR A CA 1
ATOM 2116 C C . TYR A 1 264 ? -9.724 21.264 12.049 1.00 49.00 264 TYR A C 1
ATOM 2118 O O . TYR A 1 264 ? -10.069 21.399 13.221 1.00 49.00 264 TYR A O 1
ATOM 2126 N N . PRO A 1 265 ? -10.647 21.067 11.087 1.00 51.62 265 PRO A N 1
ATOM 2127 C CA . PRO A 1 265 ? -12.095 21.179 11.309 1.00 51.62 265 PRO A CA 1
ATOM 2128 C C . PRO A 1 265 ? -12.696 20.083 12.213 1.00 51.62 265 PRO A C 1
ATOM 2130 O O . PRO A 1 265 ? -13.914 20.026 12.386 1.00 51.62 265 PRO A O 1
ATOM 2133 N N . LEU A 1 266 ? -11.877 19.190 12.776 1.00 57.19 266 LEU A N 1
ATOM 2134 C CA . LEU A 1 266 ? -12.312 18.085 13.624 1.00 57.19 266 LEU A CA 1
ATOM 2135 C C . LEU A 1 266 ? -12.232 18.468 15.103 1.00 57.19 266 LEU A C 1
ATOM 2137 O O . LEU A 1 266 ? -11.168 18.442 15.715 1.00 57.19 266 LEU A O 1
ATOM 2141 N N . THR A 1 267 ? -13.390 18.727 15.705 1.00 59.09 267 THR A N 1
ATOM 2142 C CA . THR A 1 267 ? -13.533 18.677 17.162 1.00 59.09 267 THR A CA 1
ATOM 2143 C C . THR A 1 267 ? -13.807 17.236 17.580 1.00 59.09 267 THR A C 1
ATOM 2145 O O . THR A 1 267 ? -14.834 16.649 17.240 1.00 59.09 267 THR A O 1
ATOM 2148 N N . TYR A 1 268 ? -12.854 16.634 18.290 1.00 65.69 268 TYR A N 1
ATOM 2149 C CA . TYR A 1 268 ? -13.034 15.308 18.872 1.00 65.69 268 TYR A CA 1
ATOM 2150 C C . TYR A 1 268 ? -14.169 15.323 19.913 1.00 65.69 268 TYR A C 1
ATOM 2152 O O . TYR A 1 268 ? -14.316 16.319 20.629 1.00 65.69 268 TYR A O 1
ATOM 2160 N N . PRO A 1 269 ? -14.954 14.234 20.039 1.00 72.81 269 PRO A N 1
ATOM 2161 C CA . PRO A 1 269 ? -15.908 14.088 21.135 1.00 72.81 269 PRO A CA 1
ATOM 2162 C C . PRO A 1 269 ? -15.223 14.334 22.485 1.00 72.81 269 PRO A C 1
ATOM 2164 O O . PRO A 1 269 ? -14.121 13.832 22.724 1.00 72.81 269 PRO A O 1
ATOM 2167 N N . GLN A 1 270 ? -15.862 15.091 23.382 1.00 70.19 270 GLN A N 1
ATOM 2168 C CA . GLN A 1 270 ? -15.292 15.344 24.707 1.00 70.19 270 GLN A CA 1
ATOM 2169 C C . GLN A 1 270 ? -15.085 14.021 25.459 1.00 70.19 270 GLN A C 1
ATOM 2171 O O . GLN A 1 270 ? -16.002 13.211 25.578 1.00 70.19 270 GLN A O 1
ATOM 2176 N N . GLY A 1 271 ? -13.870 13.805 25.968 1.00 73.69 271 GLY A N 1
ATOM 2177 C CA . GLY A 1 271 ? -13.524 12.604 26.731 1.00 73.69 271 GLY A CA 1
ATOM 2178 C C . GLY A 1 271 ? -13.283 11.343 25.894 1.00 73.69 271 GLY A C 1
ATOM 2179 O O . GLY A 1 271 ? -13.186 10.263 26.477 1.00 73.69 271 GLY A O 1
ATOM 2180 N N . ILE A 1 272 ? -13.168 11.444 24.560 1.00 77.94 272 ILE A N 1
ATOM 2181 C CA . ILE A 1 272 ? -12.746 10.296 23.753 1.00 77.94 272 ILE A CA 1
ATOM 2182 C C . ILE A 1 272 ? -11.318 9.890 24.123 1.00 77.94 272 ILE A C 1
ATOM 2184 O O . ILE A 1 272 ? -10.386 10.693 24.100 1.00 77.94 272 ILE A O 1
ATOM 2188 N N . THR A 1 273 ? -11.144 8.621 24.471 1.00 79.25 273 THR A N 1
ATOM 2189 C CA . THR A 1 273 ? -9.812 8.077 24.731 1.00 79.25 273 THR A CA 1
ATOM 2190 C C . THR A 1 273 ? -9.091 7.767 23.416 1.00 79.25 273 THR A C 1
ATOM 2192 O O . THR A 1 273 ? -9.734 7.341 22.451 1.00 79.25 273 THR A O 1
ATOM 2195 N N . PRO A 1 274 ? -7.753 7.855 23.397 1.00 74.31 274 PRO A N 1
ATOM 2196 C CA . PRO A 1 274 ? -6.911 7.349 22.314 1.00 74.31 274 PRO A CA 1
ATOM 2197 C C . PRO A 1 274 ? -7.319 5.949 21.826 1.00 74.31 274 PRO A C 1
ATOM 2199 O O . PRO A 1 274 ? -7.587 5.691 20.656 1.00 74.31 274 PRO A O 1
ATOM 2202 N N . LYS A 1 275 ? -7.521 5.027 22.770 1.00 76.94 275 LYS A N 1
ATOM 2203 C CA . LYS A 1 275 ? -7.966 3.665 22.466 1.00 76.94 275 LYS A CA 1
ATOM 2204 C C . LYS A 1 275 ? -9.314 3.629 21.737 1.00 76.94 275 LYS A C 1
ATOM 2206 O O . LYS A 1 275 ? -9.474 2.858 20.795 1.00 76.94 275 LYS A O 1
ATOM 2211 N N . GLN A 1 276 ? -10.286 4.441 22.154 1.00 80.38 276 GLN A N 1
ATOM 2212 C CA . GLN A 1 276 ? -11.582 4.525 21.473 1.00 80.38 276 GLN A CA 1
ATOM 2213 C C . GLN A 1 276 ? -11.438 5.092 20.061 1.00 80.38 276 GLN A C 1
ATOM 2215 O O . GLN A 1 276 ? -12.043 4.551 19.139 1.00 80.38 276 GLN A O 1
ATOM 2220 N N . LEU A 1 277 ? -10.616 6.126 19.869 1.00 80.81 277 LEU A N 1
ATOM 2221 C CA . LEU A 1 277 ? -10.345 6.689 18.548 1.00 80.81 277 LEU A CA 1
ATOM 2222 C C . LEU A 1 277 ? -9.703 5.651 17.611 1.00 80.81 277 LEU A C 1
ATOM 2224 O O . LEU A 1 277 ? -10.158 5.488 16.475 1.00 80.81 277 LEU A O 1
ATOM 2228 N N . GLY A 1 278 ? -8.711 4.902 18.097 1.00 80.00 278 GLY A N 1
ATOM 2229 C CA . GLY A 1 278 ? -8.098 3.789 17.370 1.00 80.00 278 GLY A CA 1
ATOM 2230 C C . GLY A 1 278 ? -9.112 2.712 16.969 1.00 80.00 278 GLY A C 1
ATOM 2231 O O . GLY A 1 278 ? -9.148 2.302 15.808 1.00 80.00 278 GLY A O 1
ATOM 2232 N N . ILE A 1 279 ? -10.004 2.311 17.884 1.00 84.25 279 ILE A N 1
ATOM 2233 C CA . ILE A 1 279 ? -11.074 1.340 17.593 1.00 84.25 279 ILE A CA 1
ATOM 2234 C C . ILE A 1 279 ? -12.037 1.885 16.532 1.00 84.25 279 ILE A C 1
ATOM 2236 O O . ILE A 1 279 ? -12.412 1.140 15.629 1.00 84.25 279 ILE A O 1
ATOM 2240 N N . ILE A 1 280 ? -12.420 3.165 16.590 1.00 86.25 280 ILE A N 1
ATOM 2241 C CA . ILE A 1 280 ? -13.296 3.796 15.587 1.00 86.25 280 ILE A CA 1
ATOM 2242 C C . ILE A 1 280 ? -12.650 3.739 14.199 1.00 86.25 280 ILE A C 1
ATOM 2244 O O . ILE A 1 280 ? -13.279 3.261 13.252 1.00 86.25 280 ILE A O 1
ATOM 2248 N N . LYS A 1 281 ? -11.384 4.165 14.083 1.00 85.44 281 LYS A N 1
ATOM 2249 C CA . LYS A 1 281 ? -10.622 4.145 12.822 1.00 85.44 281 LYS A CA 1
ATOM 2250 C C . LYS A 1 281 ? -10.478 2.724 12.270 1.00 85.44 281 LYS A C 1
ATOM 2252 O O . LYS A 1 281 ? -10.729 2.494 11.089 1.00 85.44 281 LYS A O 1
ATOM 2257 N N . LEU A 1 282 ? -10.134 1.763 13.128 1.00 86.75 282 LEU A N 1
ATOM 2258 C CA . LEU A 1 282 ? -9.996 0.354 12.756 1.00 86.75 282 LEU A CA 1
ATOM 2259 C C . LEU A 1 282 ? -11.334 -0.255 12.307 1.00 86.75 282 LEU A C 1
ATOM 2261 O O . LEU A 1 282 ? -11.395 -0.978 11.315 1.00 86.75 282 LEU A O 1
ATOM 2265 N N . THR A 1 283 ? -12.424 0.068 13.007 1.00 88.62 283 THR A N 1
ATOM 2266 C CA . THR A 1 283 ? -13.779 -0.380 12.650 1.00 88.62 283 THR A CA 1
ATOM 2267 C C . THR A 1 283 ? -14.188 0.171 11.287 1.00 88.62 283 THR A C 1
ATOM 2269 O O . THR A 1 283 ? -14.729 -0.570 10.467 1.00 88.62 283 THR A O 1
ATOM 2272 N N . ALA A 1 284 ? -13.896 1.448 11.018 1.00 87.69 284 ALA A N 1
ATOM 2273 C CA . ALA A 1 284 ? -14.155 2.066 9.723 1.00 87.69 284 ALA A CA 1
ATOM 2274 C C . ALA A 1 284 ? -13.373 1.363 8.601 1.00 87.69 284 ALA A C 1
ATOM 2276 O O . ALA A 1 284 ? -13.973 0.987 7.597 1.00 87.69 284 ALA A O 1
ATOM 2277 N N . LEU A 1 285 ? -12.078 1.095 8.806 1.00 86.62 285 LEU A N 1
ATOM 2278 C CA . LEU A 1 285 ? -11.229 0.372 7.853 1.00 86.62 285 LEU A CA 1
ATOM 2279 C C . LEU A 1 285 ? -11.811 -1.003 7.482 1.00 86.62 285 LEU A C 1
ATOM 2281 O O . LEU A 1 285 ? -11.990 -1.315 6.303 1.00 86.62 285 LEU A O 1
ATOM 2285 N N . PHE A 1 286 ? -12.176 -1.809 8.482 1.00 86.69 286 PHE A N 1
ATOM 2286 C CA . PHE A 1 286 ? -12.744 -3.140 8.251 1.00 86.69 286 PHE A CA 1
ATOM 2287 C C . PHE A 1 286 ? -14.126 -3.081 7.591 1.00 86.69 286 PHE A C 1
ATOM 2289 O O . PHE A 1 286 ? -14.448 -3.941 6.770 1.00 86.69 286 PHE A O 1
ATOM 2296 N N . LEU A 1 287 ? -14.940 -2.068 7.895 1.00 85.25 287 LEU A N 1
ATOM 2297 C CA . LEU A 1 287 ? -16.237 -1.888 7.242 1.00 85.25 287 LEU A CA 1
ATOM 2298 C C . LEU A 1 287 ? -16.105 -1.495 5.773 1.00 85.25 287 LEU A C 1
ATOM 2300 O O . LEU A 1 287 ? -16.854 -2.023 4.953 1.00 85.25 287 LEU A O 1
ATOM 2304 N N . VAL A 1 288 ? -15.146 -0.638 5.418 1.00 82.19 288 VAL A N 1
ATOM 2305 C CA . VAL A 1 288 ? -14.871 -0.313 4.009 1.00 82.19 288 VAL A CA 1
ATOM 2306 C C . VAL A 1 288 ? -14.417 -1.559 3.247 1.00 82.19 288 VAL A C 1
ATOM 2308 O O . VAL A 1 288 ? -14.939 -1.847 2.167 1.00 82.19 288 VAL A O 1
ATOM 2311 N N . ARG A 1 289 ? -13.500 -2.343 3.829 1.00 81.38 289 ARG A N 1
ATOM 2312 C CA . ARG A 1 289 ? -12.927 -3.525 3.169 1.00 81.38 289 ARG A CA 1
ATOM 2313 C C . ARG A 1 289 ? -13.894 -4.704 3.073 1.00 81.38 289 ARG A C 1
ATOM 2315 O O . ARG A 1 289 ? -13.982 -5.338 2.027 1.00 81.38 289 ARG A O 1
ATOM 2322 N N . TYR A 1 290 ? -14.610 -5.026 4.148 1.00 80.81 290 TYR A N 1
ATOM 2323 C CA . TYR A 1 290 ? -15.403 -6.260 4.259 1.00 80.81 290 TYR A CA 1
ATOM 2324 C C . TYR A 1 290 ? -16.922 -6.028 4.244 1.00 80.81 290 TYR A C 1
ATOM 2326 O O . TYR A 1 290 ? -17.702 -6.988 4.191 1.00 80.81 290 TYR A O 1
ATOM 2334 N N . SER A 1 291 ? -17.359 -4.764 4.227 1.00 80.12 291 SER A N 1
ATOM 2335 C CA . SER A 1 291 ? -18.750 -4.359 4.002 1.00 80.12 291 SER A CA 1
ATOM 2336 C C . SER A 1 291 ? -19.746 -5.015 4.981 1.00 80.12 291 SER A C 1
ATOM 2338 O O . SER A 1 291 ? -19.443 -5.286 6.146 1.00 80.12 291 SER A O 1
ATOM 2340 N N . TRP A 1 292 ? -20.972 -5.271 4.508 1.00 80.06 292 TRP A N 1
ATOM 2341 C CA . TRP A 1 292 ? -22.093 -5.798 5.290 1.00 80.06 292 TRP A CA 1
ATOM 2342 C C . TRP A 1 292 ? -21.790 -7.120 6.008 1.00 80.06 292 TRP A C 1
ATOM 2344 O O . TRP A 1 292 ? -22.286 -7.354 7.107 1.00 80.06 292 TRP A O 1
ATOM 2354 N N . GLY A 1 293 ? -20.959 -7.986 5.417 1.00 79.00 293 GLY A N 1
ATOM 2355 C CA . GLY A 1 293 ? -20.610 -9.272 6.025 1.00 79.00 293 GLY A CA 1
ATOM 2356 C C . GLY A 1 293 ? -19.899 -9.110 7.369 1.00 79.00 293 GLY A C 1
ATOM 2357 O O . GLY A 1 293 ? -20.214 -9.831 8.315 1.00 79.00 293 GLY A O 1
ATOM 2358 N N . PHE A 1 294 ? -18.992 -8.136 7.458 1.00 85.69 294 PHE A N 1
ATOM 2359 C CA . PHE A 1 294 ? -18.313 -7.789 8.701 1.00 85.69 294 PHE A CA 1
ATOM 2360 C C . PHE A 1 294 ? -19.258 -7.107 9.695 1.00 85.69 294 PHE A C 1
ATOM 2362 O O . PHE A 1 294 ? -19.276 -7.499 10.860 1.00 85.69 294 PHE A O 1
ATOM 2369 N N . TRP A 1 295 ? -20.101 -6.171 9.235 1.00 85.06 295 TRP A N 1
ATOM 2370 C CA . TRP A 1 295 ? -21.093 -5.499 10.088 1.00 85.06 295 TRP A CA 1
ATOM 2371 C C . TRP A 1 295 ? -22.001 -6.491 10.823 1.00 85.06 295 TRP A C 1
ATOM 2373 O O . TRP A 1 295 ? -22.118 -6.431 12.043 1.00 85.06 295 TRP A O 1
ATOM 2383 N N . VAL A 1 296 ? -22.585 -7.454 10.100 1.00 84.12 296 VAL A N 1
ATOM 2384 C CA . VAL A 1 296 ? -23.464 -8.479 10.689 1.00 84.12 296 VAL A CA 1
ATOM 2385 C C . VAL A 1 296 ? -22.728 -9.299 11.748 1.00 84.12 296 VAL A C 1
ATOM 2387 O O . VAL A 1 296 ? -23.267 -9.552 12.827 1.00 84.12 296 VAL A O 1
ATOM 2390 N N . GLY A 1 297 ? -21.490 -9.702 11.461 1.00 86.44 297 GLY A N 1
ATOM 2391 C CA . GLY A 1 297 ? -20.669 -10.473 12.388 1.00 86.44 297 GLY A CA 1
ATOM 2392 C C . GLY A 1 297 ? -20.305 -9.700 13.655 1.00 86.44 297 GLY A C 1
ATOM 2393 O O . GLY A 1 297 ? -20.457 -10.217 14.765 1.00 86.44 297 GLY A O 1
ATOM 2394 N N . LEU A 1 298 ? -19.885 -8.442 13.493 1.00 88.44 298 LEU A N 1
ATOM 2395 C CA . LEU A 1 298 ? -19.589 -7.535 14.596 1.00 88.44 298 LEU A CA 1
ATOM 2396 C C . LEU A 1 298 ? -20.837 -7.328 15.458 1.00 88.44 298 LEU A C 1
ATOM 2398 O O . LEU A 1 298 ? -20.799 -7.591 16.657 1.00 88.44 298 LEU A O 1
ATOM 2402 N N . HIS A 1 299 ? -21.960 -6.953 14.845 1.00 86.12 299 HIS A N 1
ATOM 2403 C CA . HIS A 1 299 ? -23.214 -6.685 15.544 1.00 86.12 299 HIS A CA 1
ATOM 2404 C C . HIS A 1 299 ? -23.724 -7.914 16.311 1.00 86.12 299 HIS A C 1
ATOM 2406 O O . HIS A 1 299 ? -24.107 -7.805 17.474 1.00 86.12 299 HIS A O 1
ATOM 2412 N N . THR A 1 300 ? -23.656 -9.107 15.710 1.00 87.75 300 THR A N 1
ATOM 2413 C CA . THR A 1 300 ? -24.025 -10.365 16.385 1.00 87.75 300 THR A CA 1
ATOM 2414 C C . THR A 1 300 ? -23.1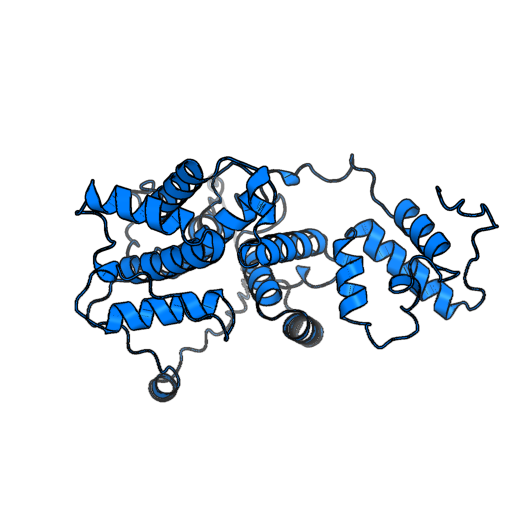86 -10.586 17.647 1.00 87.75 300 THR A C 1
ATOM 2416 O O . THR A 1 300 ? -23.716 -10.940 18.700 1.00 87.75 300 THR A O 1
ATOM 2419 N N . ARG A 1 301 ? -21.873 -10.330 17.582 1.00 88.19 301 ARG A N 1
ATOM 2420 C CA . ARG A 1 301 ? -20.981 -10.479 18.739 1.00 88.19 301 ARG A CA 1
ATOM 2421 C C . ARG A 1 301 ? -21.210 -9.397 19.798 1.00 88.19 301 ARG A C 1
ATOM 2423 O O . ARG A 1 301 ? -21.092 -9.708 20.979 1.00 88.19 301 ARG A O 1
ATOM 2430 N N . LEU A 1 302 ? -21.580 -8.177 19.406 1.00 89.06 302 LEU A N 1
ATOM 2431 C CA . LEU A 1 302 ? -21.926 -7.094 20.336 1.00 89.06 302 LEU A CA 1
ATOM 2432 C C . LEU A 1 302 ? -23.234 -7.361 21.093 1.00 89.06 302 LEU A C 1
ATOM 2434 O O . LEU A 1 302 ? -23.291 -7.073 22.284 1.00 89.06 302 LEU A O 1
ATOM 2438 N N . ILE A 1 303 ? -24.231 -7.989 20.456 1.00 86.88 303 ILE A N 1
ATOM 2439 C CA . ILE A 1 303 ? -25.453 -8.453 21.141 1.00 86.88 303 ILE A CA 1
ATOM 2440 C C . ILE A 1 303 ? -25.101 -9.464 22.242 1.00 86.88 303 ILE A C 1
ATOM 2442 O O . ILE A 1 303 ? -25.608 -9.375 23.357 1.00 86.88 303 ILE A O 1
ATOM 2446 N N . LEU A 1 304 ? -24.209 -10.415 21.946 1.00 88.38 304 LEU A N 1
ATOM 2447 C CA . LEU A 1 304 ? -23.795 -11.446 22.905 1.00 88.38 304 LEU A CA 1
ATOM 2448 C C . LEU A 1 304 ? -22.824 -10.922 23.978 1.00 88.38 304 LEU A C 1
ATOM 2450 O O . LEU A 1 304 ? -22.730 -11.500 25.060 1.00 88.38 304 LEU A O 1
ATOM 2454 N N . LYS A 1 305 ? -22.067 -9.860 23.681 1.00 87.31 305 LYS A N 1
ATOM 2455 C CA . LYS A 1 305 ? -21.026 -9.291 24.551 1.00 87.31 305 LYS A CA 1
ATOM 2456 C C . LYS A 1 305 ? -21.136 -7.756 24.612 1.00 87.31 305 LYS A C 1
ATOM 2458 O O . LYS A 1 305 ? -20.284 -7.061 24.055 1.00 87.31 305 LYS A O 1
ATOM 2463 N N . PRO A 1 306 ? -22.127 -7.209 25.340 1.00 82.81 306 PRO A N 1
ATOM 2464 C CA . PRO A 1 306 ? -22.400 -5.767 25.365 1.00 82.81 306 PRO A CA 1
ATOM 2465 C C . PRO A 1 306 ? -21.320 -4.927 26.070 1.00 82.81 306 PRO A C 1
ATOM 2467 O O . PRO A 1 306 ? -21.298 -3.712 25.924 1.00 82.81 306 PRO A O 1
ATOM 2470 N N . HIS A 1 307 ? -20.405 -5.553 26.818 1.00 82.56 307 HIS A N 1
ATOM 2471 C CA . HIS A 1 307 ? -19.309 -4.878 27.529 1.00 82.56 307 HIS A CA 1
ATOM 2472 C C . HIS A 1 307 ? -18.114 -4.504 26.630 1.00 82.56 307 HIS A C 1
ATOM 2474 O O . HIS A 1 307 ? -17.155 -3.897 27.103 1.00 82.56 307 HIS A O 1
ATOM 2480 N N . LEU A 1 308 ? -18.118 -4.908 25.356 1.00 84.75 308 LEU A N 1
ATOM 2481 C CA . LEU A 1 308 ? -17.037 -4.592 24.423 1.00 84.75 308 LEU A CA 1
ATOM 2482 C C . LEU A 1 308 ? -16.997 -3.078 24.109 1.00 84.75 308 LEU A C 1
ATOM 2484 O O . LEU A 1 308 ? -18.037 -2.420 24.133 1.00 84.75 308 LEU A O 1
ATOM 2488 N N . PRO A 1 309 ? -15.824 -2.505 23.768 1.00 84.50 309 PRO A N 1
ATOM 2489 C CA . PRO A 1 309 ? -15.609 -1.054 23.646 1.00 84.50 309 PRO A CA 1
ATOM 2490 C C . PRO A 1 309 ? -16.189 -0.426 22.357 1.00 84.50 309 PRO A C 1
ATOM 2492 O O . PRO A 1 309 ? -15.562 0.421 21.728 1.00 84.50 309 PRO A O 1
ATOM 2495 N N . PHE A 1 310 ? -17.400 -0.827 21.961 1.00 86.19 310 PHE A N 1
ATOM 2496 C CA . PHE A 1 310 ? -18.093 -0.396 20.738 1.00 86.19 310 PHE A CA 1
ATOM 2497 C C . PHE A 1 310 ? -19.335 0.452 21.014 1.00 86.19 310 PHE A C 1
ATOM 2499 O O . PHE A 1 310 ? -20.163 0.646 20.128 1.00 86.19 310 PHE A O 1
ATOM 2506 N N . GLY A 1 311 ? -19.463 0.992 22.230 1.00 80.62 311 GLY A N 1
ATOM 2507 C CA . GLY A 1 311 ? -20.585 1.859 22.606 1.00 80.62 311 GLY A CA 1
ATOM 2508 C C . GLY A 1 311 ? -20.763 3.068 21.679 1.00 80.62 311 GLY A C 1
ATOM 2509 O O . GLY A 1 311 ? -21.883 3.535 21.507 1.00 80.62 311 GLY A O 1
ATOM 2510 N N . PHE A 1 312 ? -19.695 3.521 21.008 1.00 82.56 312 PHE A N 1
ATOM 2511 C CA . PHE A 1 312 ? -19.753 4.606 20.025 1.00 82.56 312 PHE A CA 1
ATOM 2512 C C . PHE A 1 312 ? -20.689 4.318 18.839 1.00 82.56 312 PHE A C 1
ATOM 2514 O O . PHE A 1 312 ? -21.266 5.260 18.306 1.00 82.56 312 PHE A O 1
ATOM 2521 N N . LEU A 1 313 ? -20.877 3.048 18.448 1.00 82.44 313 LEU A N 1
ATOM 2522 C CA . LEU A 1 313 ? -21.774 2.660 17.347 1.00 82.44 313 LEU A CA 1
ATOM 2523 C C . LEU A 1 313 ? -23.252 2.896 17.675 1.00 82.44 313 LEU A C 1
ATOM 2525 O O . LEU A 1 313 ? -24.065 3.031 16.768 1.00 82.44 313 LEU A O 1
ATOM 2529 N N . TYR A 1 314 ? -23.590 2.939 18.964 1.00 82.81 314 TYR A N 1
ATOM 2530 C CA . TYR A 1 314 ? -24.957 3.113 19.459 1.00 82.81 314 TYR A CA 1
ATOM 2531 C C . TYR A 1 314 ? -25.097 4.378 20.315 1.00 82.81 314 TYR A C 1
ATOM 2533 O O . TYR A 1 314 ? -26.106 4.563 20.994 1.00 82.81 314 TYR A O 1
ATOM 2541 N N . SER A 1 315 ? -24.073 5.237 20.327 1.00 80.88 315 SER A N 1
ATOM 2542 C CA . SER A 1 315 ? -24.055 6.427 21.171 1.00 80.88 315 SER A CA 1
ATOM 2543 C C . SER A 1 315 ? -25.102 7.433 20.687 1.00 80.88 315 SER A C 1
ATOM 2545 O O . SER A 1 315 ? -25.106 7.772 19.505 1.00 80.88 315 SER A O 1
ATOM 2547 N N . PRO A 1 316 ? -25.959 7.980 21.565 1.00 77.56 316 PRO A N 1
ATOM 2548 C CA . PRO A 1 316 ? -26.888 9.039 21.173 1.00 77.56 316 PRO A CA 1
ATOM 2549 C C . PRO A 1 316 ? -26.162 10.346 20.807 1.00 77.56 316 PRO A C 1
ATOM 2551 O O . PRO A 1 316 ? -26.757 11.231 20.190 1.00 77.56 316 PRO A O 1
ATOM 2554 N N . ASP A 1 317 ? -24.883 10.479 21.174 1.00 81.12 317 ASP A N 1
ATOM 2555 C CA . ASP A 1 317 ? -24.053 11.615 20.798 1.00 81.12 317 ASP A CA 1
ATOM 2556 C C . ASP A 1 317 ? -23.664 11.544 19.309 1.00 81.12 317 ASP A C 1
ATOM 2558 O O . ASP A 1 317 ? -22.984 10.626 18.834 1.00 81.12 317 ASP A O 1
ATOM 2562 N N . ARG A 1 318 ? -24.095 12.567 18.562 1.00 79.38 318 ARG A N 1
ATOM 2563 C CA . ARG A 1 318 ? -23.848 12.709 17.123 1.00 79.38 318 ARG A CA 1
ATOM 2564 C C . ARG A 1 318 ? -22.369 12.886 16.782 1.00 79.38 318 ARG A C 1
ATOM 2566 O O . ARG A 1 318 ? -21.992 12.607 15.645 1.00 79.38 318 ARG A O 1
ATOM 2573 N N . SER A 1 319 ? -21.535 13.316 17.727 1.00 79.69 319 SER A N 1
ATOM 2574 C CA . SER A 1 319 ? -20.100 13.515 17.503 1.00 79.69 319 SER A CA 1
ATOM 2575 C C . SER A 1 319 ? -19.383 12.204 17.139 1.00 79.69 319 SER A C 1
ATOM 2577 O O . SER A 1 319 ? -18.572 12.181 16.215 1.00 79.69 319 SER A O 1
ATOM 2579 N N . TYR A 1 320 ? -19.751 11.083 17.773 1.00 80.06 320 TYR A N 1
ATOM 2580 C CA . TYR A 1 320 ? -19.210 9.755 17.460 1.00 80.06 320 TYR A CA 1
ATOM 2581 C C . TYR A 1 320 ? -19.614 9.275 16.066 1.00 80.06 320 TYR A C 1
ATOM 2583 O O . TYR A 1 320 ? -18.790 8.719 15.341 1.00 80.06 320 TYR A O 1
ATOM 2591 N N . HIS A 1 321 ? -20.864 9.527 15.674 1.00 79.75 321 HIS A N 1
ATOM 2592 C CA . HIS A 1 321 ? -21.363 9.211 14.337 1.00 79.75 321 HIS A CA 1
ATOM 2593 C C . HIS A 1 321 ? -20.616 10.006 13.262 1.00 79.75 321 HIS A C 1
ATOM 2595 O O . HIS A 1 321 ? -20.184 9.431 12.263 1.00 79.75 321 HIS A O 1
ATOM 2601 N N . LEU A 1 322 ? -20.415 11.308 13.489 1.00 81.19 322 LEU A N 1
ATOM 2602 C CA . LEU A 1 322 ? -19.672 12.176 12.579 1.00 81.19 322 LEU A CA 1
ATOM 2603 C C . LEU A 1 322 ? -18.208 11.737 12.462 1.00 81.19 322 LEU A C 1
ATOM 2605 O O . LEU A 1 322 ? -17.692 11.605 11.356 1.00 81.19 322 LEU A O 1
ATOM 2609 N N . LEU A 1 323 ? -17.555 11.447 13.590 1.00 82.31 323 LEU A N 1
ATOM 2610 C CA . LEU A 1 323 ? -16.175 10.968 13.621 1.00 82.31 323 LEU A CA 1
ATOM 2611 C C . LEU A 1 323 ? -16.016 9.638 12.874 1.00 82.31 323 LEU A C 1
ATOM 2613 O O . LEU A 1 323 ? -15.086 9.477 12.085 1.00 82.31 323 LEU A O 1
ATOM 2617 N N . PHE A 1 324 ? -16.935 8.694 13.087 1.00 83.38 324 PHE A N 1
ATOM 2618 C CA . PHE A 1 324 ? -16.938 7.419 12.376 1.00 83.38 324 PHE A CA 1
ATOM 2619 C C . PHE A 1 324 ? -17.161 7.609 10.867 1.00 83.38 324 PHE A C 1
ATOM 2621 O O . PHE A 1 324 ? -16.455 7.005 10.060 1.00 83.38 324 PHE A O 1
ATOM 2628 N N . GLN A 1 325 ? -18.090 8.485 10.471 1.00 81.44 325 GLN A N 1
ATOM 2629 C CA . GLN A 1 325 ? -18.335 8.811 9.067 1.00 81.44 325 GLN A CA 1
ATOM 2630 C C . GLN A 1 325 ? -17.109 9.451 8.403 1.00 81.44 325 GLN A C 1
ATOM 2632 O O . GLN A 1 325 ? -16.772 9.083 7.279 1.00 81.44 325 GLN A O 1
ATOM 2637 N N . LEU A 1 326 ? -16.417 10.358 9.096 1.00 81.38 326 LEU A N 1
ATOM 2638 C CA . LEU A 1 326 ? -15.174 10.957 8.612 1.00 81.38 326 LEU A CA 1
ATOM 2639 C C . LEU A 1 326 ? -14.079 9.899 8.459 1.00 81.38 326 LEU A C 1
ATOM 2641 O O . LEU A 1 326 ? -13.457 9.822 7.404 1.00 81.38 326 LEU A O 1
ATOM 2645 N N . ALA A 1 327 ? -13.888 9.030 9.457 1.00 81.62 327 ALA A N 1
ATOM 2646 C CA . ALA A 1 327 ? -12.931 7.928 9.364 1.00 81.62 327 ALA A CA 1
ATOM 2647 C C . ALA A 1 327 ? -13.234 7.015 8.163 1.00 81.62 327 ALA A C 1
ATOM 2649 O O . ALA A 1 327 ? -12.332 6.672 7.403 1.00 81.62 327 ALA A O 1
ATOM 2650 N N . TYR A 1 328 ? -14.507 6.683 7.942 1.00 81.06 328 TYR A N 1
ATOM 2651 C CA . TYR A 1 328 ? -14.952 5.897 6.792 1.00 81.06 328 TYR A CA 1
ATOM 2652 C C . TYR A 1 328 ? -14.645 6.598 5.458 1.00 81.06 328 TYR A C 1
ATOM 2654 O O . TYR A 1 328 ? -14.079 5.992 4.549 1.00 81.06 328 TYR A O 1
ATOM 2662 N N . GLN A 1 329 ? -14.959 7.891 5.341 1.00 78.69 329 GLN A N 1
ATOM 2663 C CA . GLN A 1 329 ? -14.684 8.683 4.137 1.00 78.69 329 GLN A CA 1
ATOM 2664 C C . GLN A 1 329 ? -13.184 8.812 3.848 1.00 78.69 329 GLN A C 1
ATOM 2666 O O . GLN A 1 329 ? -12.776 8.718 2.687 1.00 78.69 329 GLN A O 1
ATOM 2671 N N . CYS A 1 330 ? -12.362 8.982 4.887 1.00 76.88 330 CYS A N 1
ATOM 2672 C CA . CYS A 1 330 ? -10.907 9.026 4.763 1.00 76.88 330 CYS A CA 1
ATOM 2673 C C . CYS A 1 330 ? -10.348 7.736 4.152 1.00 76.88 330 CYS A C 1
ATOM 2675 O O . CYS A 1 330 ? -9.463 7.809 3.296 1.00 76.88 330 CYS A O 1
ATOM 2677 N N . VAL A 1 331 ? -10.896 6.580 4.547 1.00 76.50 331 VAL A N 1
ATOM 2678 C CA . VAL A 1 331 ? -10.511 5.270 4.004 1.00 76.50 331 VAL A CA 1
ATOM 2679 C C . VAL A 1 331 ? -11.016 5.089 2.567 1.00 76.50 331 VAL A C 1
ATOM 2681 O O . VAL A 1 331 ? -10.274 4.597 1.727 1.00 76.50 331 VAL A O 1
ATOM 2684 N N . CYS A 1 332 ? -12.243 5.512 2.242 1.00 71.12 332 CYS A N 1
ATOM 2685 C CA . CYS A 1 332 ? -12.807 5.322 0.899 1.00 71.12 332 CYS A CA 1
ATOM 2686 C C . CYS A 1 332 ? -12.258 6.253 -0.193 1.00 71.12 332 CYS A C 1
ATOM 2688 O O . CYS A 1 332 ? -12.425 5.944 -1.370 1.00 71.12 332 CYS A O 1
ATOM 2690 N N . GLY A 1 333 ? -11.694 7.408 0.166 1.00 63.75 333 GLY A N 1
ATOM 2691 C CA . GLY A 1 333 ? -11.362 8.454 -0.802 1.00 63.75 333 GLY A CA 1
ATOM 2692 C C . GLY A 1 333 ? -12.610 9.208 -1.279 1.00 63.75 333 GLY A C 1
ATOM 2693 O O . GLY A 1 333 ? -13.342 8.754 -2.149 1.00 63.75 333 GLY A O 1
ATOM 2694 N N . SER A 1 334 ? -12.854 10.367 -0.666 1.00 50.28 334 SER A N 1
ATOM 2695 C CA . SER A 1 334 ? -13.700 11.519 -1.045 1.00 50.28 334 SER A CA 1
ATOM 2696 C C . SER A 1 334 ? -15.103 11.358 -1.676 1.00 50.28 334 SER A C 1
ATOM 2698 O O . SER A 1 334 ? -15.754 12.381 -1.824 1.00 50.28 334 SER A O 1
ATOM 2700 N N . ASN A 1 335 ? -15.642 10.172 -1.995 1.00 40.75 335 ASN A N 1
ATOM 2701 C CA . ASN A 1 335 ? -16.966 10.045 -2.644 1.00 40.75 335 ASN A CA 1
ATOM 2702 C C . ASN A 1 335 ? -17.857 8.885 -2.153 1.00 40.75 335 ASN A C 1
ATOM 2704 O O . ASN A 1 335 ? -18.940 8.673 -2.700 1.00 40.75 335 ASN A O 1
ATOM 2708 N N . ALA A 1 336 ? -17.472 8.141 -1.112 1.00 43.75 336 ALA A N 1
ATOM 2709 C CA . ALA A 1 336 ? -18.327 7.088 -0.559 1.00 43.75 336 ALA A CA 1
ATOM 2710 C C . ALA A 1 336 ? -19.054 7.567 0.705 1.00 43.75 336 ALA A C 1
ATOM 2712 O O . ALA A 1 336 ? -18.452 7.752 1.762 1.00 43.75 336 ALA A O 1
ATOM 2713 N N . CYS A 1 337 ? -20.371 7.738 0.610 1.00 37.94 337 CYS A N 1
ATOM 2714 C CA . CYS A 1 337 ? -21.220 7.872 1.789 1.00 37.94 337 CYS A CA 1
ATOM 2715 C C . CYS A 1 337 ? -21.477 6.462 2.354 1.00 37.94 337 CYS A C 1
ATOM 2717 O O . CYS A 1 337 ? -21.884 5.587 1.578 1.00 37.94 337 CYS A O 1
ATOM 2719 N N . PRO A 1 338 ? -21.252 6.189 3.655 1.00 42.28 338 PRO A N 1
ATOM 2720 C CA . PRO A 1 338 ? -21.676 4.923 4.235 1.00 42.28 338 PRO A CA 1
ATOM 2721 C C . PRO A 1 338 ? -23.191 4.810 4.039 1.00 42.28 338 PRO A C 1
ATOM 2723 O O . PRO A 1 338 ? -23.948 5.694 4.443 1.00 42.28 338 PRO A O 1
ATOM 2726 N N . ARG A 1 339 ? -23.652 3.749 3.364 1.00 45.03 339 ARG A N 1
ATOM 2727 C CA . ARG A 1 339 ? -25.089 3.446 3.331 1.00 45.03 339 ARG A CA 1
ATOM 2728 C C . ARG A 1 339 ? -25.544 3.354 4.782 1.00 45.03 339 ARG A C 1
ATOM 2730 O O . ARG A 1 339 ? -24.895 2.656 5.550 1.00 45.03 339 ARG A O 1
ATOM 2737 N N . SER A 1 340 ? -26.607 4.074 5.140 1.00 40.91 340 SER A N 1
ATOM 2738 C CA . SER A 1 340 ? -27.228 4.028 6.467 1.00 40.91 340 SER A CA 1
ATOM 2739 C C . SER A 1 340 ? -27.272 2.584 6.976 1.00 40.91 340 SER A C 1
ATOM 2741 O O . SER A 1 340 ? -28.052 1.780 6.471 1.00 40.91 340 SER A O 1
ATOM 2743 N N . PHE A 1 341 ? -26.420 2.258 7.952 1.00 44.66 341 PHE A N 1
ATOM 2744 C CA . PHE A 1 341 ? -26.411 0.959 8.631 1.00 44.66 341 PHE A CA 1
ATOM 2745 C C . PHE A 1 341 ? -27.477 0.892 9.740 1.00 44.66 341 PHE A C 1
ATOM 2747 O O . PHE A 1 341 ? -27.503 -0.064 10.509 1.00 44.66 341 PHE A O 1
ATOM 2754 N N . ALA A 1 342 ? -28.362 1.892 9.817 1.00 30.98 342 ALA A N 1
ATOM 2755 C CA . ALA A 1 342 ? -29.503 1.896 10.715 1.00 30.98 342 ALA A CA 1
ATOM 2756 C C . ALA A 1 342 ? -30.661 1.075 10.125 1.00 30.98 342 ALA A C 1
ATOM 2758 O O . ALA A 1 342 ? -31.302 1.501 9.159 1.00 30.98 342 ALA A O 1
ATOM 2759 N N . ALA A 1 343 ? -30.910 -0.080 10.737 1.00 29.89 343 ALA A N 1
ATOM 2760 C CA . ALA A 1 343 ? -32.232 -0.665 10.939 1.00 29.89 343 ALA A CA 1
ATOM 2761 C C . ALA A 1 343 ? -32.182 -1.556 12.184 1.00 29.89 343 ALA A C 1
ATOM 2763 O O . ALA A 1 343 ? -31.357 -2.499 12.182 1.00 29.89 343 ALA A O 1
#

=== Feature glossary ===
Annotated list of the representations used here:

Nearest PDB structures. The Foldseek neighbor list gives the closest experimentally determined structures in the PDB, ranked by structural alignment. TM-score near 1 means near-identical fold; near 0.3 means only rough topology match. This is how one finds what a novel AlphaFold prediction most resembles in the solved-structure universe.

Foldseek 3Di. Foldseek's 3Di representation compresses backbone geometry into a per-residue letter drawn from a learned twenty-state alphabet. It captures the tertiary interaction pattern around each residue — which residues are packed against it in space, regardless of where they are in sequence.

Radius of gyration, Cα contacts, bounding box. Radius of gyration (Rg) is the root-mean-square distance of Cα atoms from their centroid — a single number for overall size and compactness. A globular domain of N residues has Rg ≈ 2.2·N^0.38 Å; an extended or disordered chain has a much larger Rg. The Cα contact count is the number of residue pairs whose Cα atoms are within 8 Å and are more than four positions apart in sequence — a standard proxy for tertiary packing density. The bounding box is the smallest axis-aligned box enclosing all Cα atoms.

InterPro / GO / CATH / organism. The annotation block draws on four external resources. InterPro: which protein families and domains the sequence belongs to. GO: standardized terms for what the protein does, what process it participates in, and where in the cell it acts. CATH: which structural fold it has in the CATH hierarchy. Organism: the species of origin.

mmCIF coordinates. The mmCIF block holds the 3D Cartesian coordinates of each backbone atom (N, Cα, C, O) in ångströms. mmCIF is the PDB's canonical archive format — a tagged-loop text representation of the atomic model.

pLDDT. pLDDT is the predicted lDDT-Cα score: AlphaFold's confidence that the local environment of each residue (all inter-atomic distances within 15 Å) is correctly placed. It is a per-residue number between 0 and 100, with higher meaning more reliable.

Backbone torsions (φ/ψ). φ (phi) and ψ (psi) are the two rotatable backbone dihedrals per residue: φ is the C(i-1)–N–Cα–C torsion, ψ is the N–Cα–C–N(i+1) torsion, both in degrees on (−180°, 180°]. α-helical residues cluster near (−60°, −45°); β-strand residues near (−120°, +130°). A Ramachandran plot is simply a scatter of (φ, ψ) for every residue.

B-factor. For experimental (PDB) structures, the B-factor (temperature factor) quantifies the positional spread of each atom in the crystal — a combination of thermal vibration and static disorder — in units of Å². High B-factors mark flexible loops or poorly resolved regions; low B-factors mark the rigid, well-ordered core.

Secondary structure (3-state, P-SEA). SS3 is a coarse helix/strand/coil call (letters a/b/c) made by the P-SEA algorithm from inter-Cα distances and dihedrals. It is less detailed than DSSP but needs only Cα positions.

Predicted aligned error. Predicted aligned error is AlphaFold's pairwise confidence. Unlike pLDDT (per-residue), PAE is per-residue-pair and captures whether two parts of the structure are correctly placed relative to each other. Units are ångströms of expected positional error.

Solvent-accessible surface area. Solvent-accessible surface area (SASA) is the area in Å² traced out by the centre of a 1.4 Å probe sphere (a water molecule) rolled over the protein's van der Waals surface (Shrake–Rupley / Lee–Richards construction). Buried residues have near-zero SASA; fully exposed residues can exceed 200 Å². The total SASA scales roughly with the number of surface residues.

Secondary structure (8-state, DSSP). The SS8 string is DSSP's per-residue secondary-structure call. α-helix (H) means an i→i+4 H-bond ladder; β-strand (E) means the residue participates in a β-sheet; 3₁₀ (G) and π (I) are tighter and wider helices; T/S are turns/bends; '-' is loop.

Rendered structure images. Structure images are PyMOL renders from six orthogonal camera directions. Cartoon representation draws helices as coils and strands as arrows; sticks shows the backbone as bonds; surface shows the solvent-excluded envelope. Rainbow coloring maps sequence position to hue (blue→red, N→C); chain coloring assigns a distinct color per polypeptide.

Sequence. The amino-acid sequence is the protein's primary structure: the linear order of residues from the N-terminus to the C-terminus, written in one-letter code. Everything else here — the 3D coordinates, the secondary structure, the domain annotations — is ultimately a consequence of this string.

Contact-map, Ramachandran, and PAE plots. Three diagnostic plots accompany the record. The Cα contact map visualizes the tertiary structure as a 2D adjacency matrix (8 Å cutoff, sequence-local contacts suppressed). The Ramachandran plot shows the distribution of backbone (φ, ψ) torsions, with points in the α and β basins reflecting secondary structure content. The PAE plot shows AlphaFold's inter-residue confidence as a color matrix.